Protein 3F7M (pdb70)

Radius of gyration: 16.25 Å; Cα contacts (8 Å, |Δi|>4): 843; chains: 1; bounding box: 39×35×44 Å

GO terms:
  GO:0005576 extracellular region (C, EXP)

Secondary structure (DSSP, 8-state):
-EEETT--HHHHHHT-SSS---SEEE-TTTTTTEEEEEEES---TT-GGGTT-EEEEEE-SSSSS-SSSHHHHHHHHHH-TTT-SSTT-EEEEEE-S-TTS---HHHHHHHHHHHHHHGGGS--TTEEEEEE---EE--HHHHHHHHHHHHTT-EEEEE--SSSSBGGGEETTT-TTSEEEEEE-TTSBB-TT--BSTT--EEEE-SSEEEE-GGG-EEEE-SHHHHHHHHHHHHHHHHHHT---TTTHHHHHHHHSEES--BS--TTS--EE---S--

InterPro domains:
  IPR000209 Peptidase S8/S53 domain [PF00082] (134-341)
  IPR010259 Peptidase S8 propeptide/proteinase inhibitor I9 [PF05922] (56-99)
  IPR015500 Peptidase S8, subtilisin-related [PR00723] (134-153)
  IPR015500 Peptidase S8, subtilisin-related [PR00723] (169-182)
  IPR015500 Peptidase S8, subtilisin-related [PR00723] (325-341)
  IPR022398 Peptidase S8, subtilisin, His-active site [PS00137] (173-183)
  IPR023827 Peptidase S8, subtilisin, Asp-active site [PS00136] (139-150)
  IPR023828 Peptidase S8, subtilisin, Ser-active site [PS00138] (326-336)
  IPR034193 Proteinase K-like catalytic domain [cd04077] (112-362)
  IPR036852 Peptidase S8/S53 domain superfamily [G3DSA:3.40.50.200] (104-382)
  IPR036852 Peptidase S8/S53 domain superfamily [SSF52743] (107-348)
  IPR037045 Peptidase S8 propeptide/proteinase inhibitor I9 superfamily [G3DSA:3.30.70.80] (35-102)
  IPR050131 Subtilisin-like serine protease [PTHR43806] (31-344)

CATH classification: 3.40.50.200

Structure (mmCIF, N/CA/C/O backbone):
data_3F7M
#
_entry.id   3F7M
#
_cell.length_a   43.680
_cell.length_b   67.831
_cell.length_c   76.347
_cell.angle_alpha   90.00
_cell.angle_beta   90.00
_cell.angle_gamma   90.00
#
_symmetry.space_group_name_H-M   'P 21 21 21'
#
loop_
_entity.id
_entity.type
_entity.pdbx_description
1 polymer 'Alkaline serine protease ver112'
2 water water
#
loop_
_atom_site.group_PDB
_atom_site.id
_atom_site.type_symbol
_atom_site.label_atom_id
_atom_site.label_alt_id
_atom_site.label_comp_id
_atom_site.label_asym_id
_atom_site.label_entity_id
_atom_site.label_seq_id
_atom_site.pdbx_PDB_ins_code
_atom_site.Cartn_x
_atom_site.Cartn_y
_atom_site.Cartn_z
_atom_site.occupancy
_atom_site.B_iso_or_equiv
_atom_site.auth_seq_id
_atom_site.auth_comp_id
_atom_site.auth_asym_id
_atom_site.auth_atom_id
_atom_site.pdbx_PDB_model_num
ATOM 1 N N . ILE A 1 1 ? 32.272 27.797 38.437 1.00 25.78 104 ILE A N 1
ATOM 2 C CA . ILE A 1 1 ? 31.873 29.234 38.497 1.00 22.80 104 ILE A CA 1
ATOM 3 C C . ILE A 1 1 ? 33.093 30.145 38.572 1.00 23.14 104 ILE A C 1
ATOM 4 O O . ILE A 1 1 ? 33.905 30.039 39.491 1.00 24.64 104 ILE A O 1
ATOM 9 N N . THR A 1 2 ? 33.221 31.041 37.600 1.00 19.89 105 THR A N 1
ATOM 10 C CA . THR A 1 2 ? 34.341 31.966 37.586 1.00 19.69 105 THR A CA 1
ATOM 11 C C . THR A 1 2 ? 33.816 33.384 37.752 1.00 19.07 105 THR A C 1
ATOM 12 O O . THR A 1 2 ? 32.614 33.623 37.633 1.00 17.08 105 THR A O 1
ATOM 16 N N . GLN A 1 3 ? 34.717 34.323 38.015 1.00 17.79 106 GLN A N 1
ATOM 17 C CA . GLN A 1 3 ? 34.324 35.704 38.248 1.00 21.87 106 GLN A CA 1
ATOM 18 C C . GLN A 1 3 ? 35.101 36.701 37.391 1.00 19.82 106 GLN A C 1
ATOM 19 O O . GLN A 1 3 ? 36.313 36.850 37.551 1.00 22.88 106 GLN A O 1
ATOM 25 N N . GLN A 1 4 ? 34.414 37.373 36.470 1.00 16.64 107 GLN A N 1
ATOM 26 C CA . GLN A 1 4 ? 35.074 38.376 35.640 1.00 13.79 107 GLN A CA 1
ATOM 27 C C . GLN A 1 4 ? 35.096 39.661 36.461 1.00 13.77 107 GLN A C 1
ATOM 28 O O . GLN A 1 4 ? 34.049 40.255 36.707 1.00 12.69 107 GLN A O 1
ATOM 34 N N . GLN A 1 5 ? 36.278 40.094 36.890 1.00 15.26 108 GLN A N 1
ATOM 35 C CA . GLN A 1 5 ? 36.360 41.310 37.696 1.00 16.35 108 GLN A CA 1
ATOM 36 C C . GLN A 1 5 ? 36.160 42.569 36.857 1.00 13.24 108 GLN A C 1
ATOM 37 O O . GLN A 1 5 ? 36.520 42.607 35.681 1.00 15.56 108 GLN A O 1
ATOM 43 N N . GLY A 1 6 ? 35.571 43.589 37.475 1.00 13.59 109 GLY A N 1
ATOM 44 C CA . GLY A 1 6 ? 35.336 44.855 36.800 1.00 12.13 109 GLY A CA 1
ATOM 45 C C . GLY A 1 6 ? 34.541 44.760 35.515 1.00 12.89 109 GLY A C 1
ATOM 46 O O . GLY A 1 6 ? 34.810 45.488 34.557 1.00 12.30 109 GLY A O 1
ATOM 47 N N . ALA A 1 7 ? 33.553 43.873 35.488 1.00 11.69 110 ALA A N 1
ATOM 48 C CA . ALA A 1 7 ? 32.743 43.701 34.293 1.00 10.86 110 ALA A CA 1
ATOM 49 C C . ALA A 1 7 ? 31.694 44.800 34.153 1.00 10.93 110 ALA A C 1
ATOM 50 O O . ALA A 1 7 ? 31.325 45.444 35.137 1.00 11.63 110 ALA A O 1
ATOM 52 N N . THR A 1 8 ? 31.216 45.008 32.929 1.00 11.31 111 THR A N 1
ATOM 53 C CA . THR A 1 8 ? 30.209 46.033 32.656 1.00 10.99 111 THR A CA 1
ATOM 54 C C . THR A 1 8 ? 28.948 45.726 33.480 1.00 9.55 111 THR A C 1
ATOM 55 O O . THR A 1 8 ? 28.627 44.558 33.718 1.00 10.68 111 THR A O 1
ATOM 59 N N . TRP A 1 9 ? 28.235 46.770 33.909 1.00 9.82 112 TRP A N 1
ATOM 60 C CA . TRP A 1 9 ? 27.072 46.597 34.786 1.00 10.76 112 TRP A CA 1
ATOM 61 C C . TRP A 1 9 ? 25.998 45.573 34.410 1.00 10.67 112 TRP A C 1
ATOM 62 O O . TRP A 1 9 ? 25.520 44.848 35.276 1.00 13.59 112 TRP A O 1
ATOM 73 N N . GLY A 1 10 ? 25.612 45.511 33.141 1.00 10.55 113 GLY A N 1
ATOM 74 C CA . GLY A 1 10 ? 24.591 44.555 32.744 1.00 11.50 113 GLY A CA 1
ATOM 75 C C . GLY A 1 10 ? 24.925 43.127 33.144 1.00 12.72 113 GLY A C 1
ATOM 76 O O . GLY A 1 10 ? 24.064 42.376 33.614 1.00 9.38 113 GLY A O 1
ATOM 77 N N . LEU A 1 11 ? 26.186 42.748 32.961 1.00 10.93 114 LEU A N 1
ATOM 78 C CA . LEU A 1 11 ? 26.634 41.403 33.302 1.00 8.94 114 LEU A CA 1
ATOM 79 C C . LEU A 1 11 ? 26.645 41.211 34.815 1.00 11.58 114 LEU A C 1
ATOM 80 O O . LEU A 1 11 ? 26.276 40.149 35.321 1.00 12.53 114 LEU A O 1
ATOM 85 N N . THR A 1 12 ? 27.061 42.240 35.547 1.00 10.61 115 THR A N 1
ATOM 86 C CA . THR A 1 12 ? 27.082 42.124 36.998 1.00 11.16 115 THR A CA 1
ATOM 87 C C . THR A 1 12 ? 25.655 41.943 37.510 1.00 10.30 115 THR A C 1
ATOM 88 O O . THR A 1 12 ? 25.395 41.111 38.382 1.00 12.16 115 THR A O 1
ATOM 92 N N . ARG A 1 13 ? 24.722 42.697 36.942 1.00 10.81 116 ARG A N 1
ATOM 93 C CA . ARG A 1 13 ? 23.341 42.628 37.395 1.00 10.87 116 ARG A CA 1
ATOM 94 C C . ARG A 1 13 ? 22.650 41.282 37.198 1.00 9.97 116 ARG A C 1
ATOM 95 O O . ARG A 1 13 ? 21.918 40.836 38.080 1.00 10.84 116 ARG A O 1
ATOM 103 N N . ILE A 1 14 ? 22.862 40.634 36.053 1.00 10.87 117 ILE A N 1
ATOM 104 C CA . ILE A 1 14 ? 22.187 39.358 35.815 1.00 10.86 117 ILE A CA 1
ATOM 105 C C . ILE A 1 14 ? 22.799 38.180 36.563 1.00 8.95 117 ILE A C 1
ATOM 106 O O . ILE A 1 14 ? 22.250 37.078 36.532 1.00 12.37 117 ILE A O 1
ATOM 111 N N . SER A 1 15 ? 23.920 38.408 37.241 1.00 10.95 118 SER A N 1
ATOM 112 C CA . SER A 1 15 ? 24.579 37.330 37.977 1.00 11.74 118 SER A CA 1
ATOM 113 C C . SER A 1 15 ? 24.498 37.502 39.492 1.00 14.37 118 SER A C 1
ATOM 114 O O . SER A 1 15 ? 25.185 36.803 40.239 1.00 13.05 118 SER A O 1
ATOM 117 N N . HIS A 1 16 ? 23.655 38.428 39.939 1.00 11.67 119 HIS A N 1
ATOM 118 C CA . HIS A 1 16 ? 23.480 38.686 41.367 1.00 11.87 119 HIS A CA 1
ATOM 119 C C . HIS A 1 16 ? 22.041 39.086 41.664 1.00 12.33 119 HIS A C 1
ATOM 120 O O . HIS A 1 16 ? 21.384 39.732 40.847 1.00 11.72 119 HIS A O 1
ATOM 127 N N . ARG A 1 17 ? 21.549 38.688 42.832 1.00 15.17 120 ARG A N 1
ATOM 128 C CA . ARG A 1 17 ? 20.190 39.016 43.233 1.00 14.30 120 ARG A CA 1
ATOM 129 C C . ARG A 1 17 ? 20.052 40.508 43.495 1.00 14.25 120 ARG A C 1
ATOM 130 O O . ARG A 1 17 ? 19.024 41.107 43.184 1.00 12.11 120 ARG A O 1
ATOM 138 N N . ALA A 1 18 ? 21.096 41.106 44.065 1.00 14.42 121 ALA A N 1
ATOM 139 C CA . ALA A 1 18 ? 21.077 42.528 44.390 1.00 16.02 121 ALA A CA 1
ATOM 140 C C . ALA A 1 18 ? 22.182 43.327 43.711 1.00 16.71 121 ALA A C 1
ATOM 141 O O . ALA A 1 18 ? 23.232 42.789 43.357 1.00 17.47 121 ALA A O 1
ATOM 143 N N . ARG A 1 19 ? 21.930 44.620 43.532 1.00 17.85 122 ARG A N 1
ATOM 144 C CA . ARG A 1 19 ? 22.905 45.524 42.927 1.00 18.35 122 ARG A CA 1
ATOM 145 C C . ARG A 1 19 ? 24.104 45.579 43.868 1.00 17.83 122 ARG A C 1
ATOM 146 O O . ARG A 1 19 ? 23.997 45.191 45.028 1.00 20.56 122 ARG A O 1
ATOM 154 N N . GLY A 1 20 ? 25.240 46.064 43.375 1.00 21.07 123 GLY A N 1
ATOM 155 C CA . GLY A 1 20 ? 26.412 46.169 44.229 1.00 18.47 123 GLY A CA 1
ATOM 156 C C . GLY A 1 20 ? 27.661 45.422 43.800 1.00 17.98 123 GLY A C 1
ATOM 157 O O . GLY A 1 20 ? 28.763 45.761 44.229 1.00 16.84 123 GLY A O 1
ATOM 158 N N . SER A 1 21 ? 27.519 44.406 42.958 1.00 17.04 124 SER A N 1
ATOM 159 C CA . SER A 1 21 ? 28.701 43.673 42.546 1.00 17.11 124 SER A CA 1
ATOM 160 C C . SER A 1 21 ? 29.397 44.351 41.374 1.00 16.15 124 SER A C 1
ATOM 161 O O . SER A 1 21 ? 28.772 45.034 40.559 1.00 15.84 124 SER A O 1
ATOM 164 N N . THR A 1 22 ? 30.707 44.160 41.321 1.00 17.44 125 THR A N 1
ATOM 165 C CA . THR A 1 22 ? 31.545 44.730 40.280 1.00 14.86 125 THR A CA 1
ATOM 166 C C . THR A 1 22 ? 32.038 43.607 39.387 1.00 14.56 125 THR A C 1
ATOM 167 O O . THR A 1 22 ? 32.804 43.833 38.455 1.00 11.96 125 THR A O 1
ATOM 171 N N . ALA A 1 23 ? 31.586 42.390 39.671 1.00 16.43 126 ALA A N 1
ATOM 172 C CA . ALA A 1 23 ? 32.015 41.225 38.905 1.00 13.64 126 ALA A CA 1
ATOM 173 C C . ALA A 1 23 ? 30.881 40.459 38.239 1.00 12.53 126 ALA A C 1
ATOM 174 O O . ALA A 1 23 ? 29.731 40.533 38.660 1.00 13.94 126 ALA A O 1
ATOM 176 N N . TYR A 1 24 ? 31.222 39.726 37.185 1.00 10.49 127 TYR A N 1
ATOM 177 C CA . TYR A 1 24 ? 30.246 38.906 36.488 1.00 9.50 127 TYR A CA 1
ATOM 178 C C . TYR A 1 24 ? 30.564 37.469 36.857 1.00 9.34 127 TYR A C 1
ATOM 179 O O . TYR A 1 24 ? 31.634 36.962 36.519 1.00 11.28 127 TYR A O 1
ATOM 188 N N . ALA A 1 25 ? 29.640 36.825 37.565 1.00 10.66 128 ALA A N 1
ATOM 189 C CA . ALA A 1 25 ? 29.827 35.439 37.977 1.00 11.46 128 ALA A CA 1
ATOM 190 C C . ALA A 1 25 ? 29.095 34.539 36.993 1.00 12.64 128 ALA A C 1
ATOM 191 O O . ALA A 1 25 ? 27.919 34.756 36.705 1.00 13.56 128 ALA A O 1
ATOM 193 N N . TYR A 1 26 ? 29.786 33.526 36.482 1.00 12.53 129 TYR A N 1
ATOM 194 C CA . TYR A 1 26 ? 29.168 32.616 35.523 1.00 11.30 129 TYR A CA 1
ATOM 195 C C . TYR A 1 26 ? 29.906 31.284 35.453 1.00 14.35 129 TYR A C 1
ATOM 196 O O . TYR A 1 26 ? 31.093 31.207 35.759 1.00 14.87 129 TYR A O 1
ATOM 205 N N . ASP A 1 27 ? 29.201 30.238 35.035 1.00 14.39 130 ASP A N 1
ATOM 206 C CA . ASP A 1 27 ? 29.815 28.923 34.914 1.00 14.64 130 ASP A CA 1
ATOM 207 C C . ASP A 1 27 ? 30.718 28.896 33.683 1.00 14.69 130 ASP A C 1
ATOM 208 O O . ASP A 1 27 ? 30.351 29.406 32.623 1.00 13.80 130 ASP A O 1
ATOM 213 N N . THR A 1 28 ? 31.893 28.288 33.831 1.00 14.17 131 THR A N 1
ATOM 214 C CA . THR A 1 28 ? 32.868 28.203 32.746 1.00 15.39 131 THR A CA 1
ATOM 215 C C . THR A 1 28 ? 32.359 27.590 31.438 1.00 17.43 131 THR A C 1
ATOM 216 O O . THR A 1 28 ? 32.961 27.808 30.383 1.00 17.73 131 THR A O 1
ATOM 220 N N . SER A 1 29 ? 31.262 26.834 31.491 1.00 15.52 132 SER A N 1
ATOM 221 C CA . SER A 1 29 ? 30.706 26.238 30.274 1.00 15.57 132 SER A CA 1
ATOM 222 C C . SER A 1 29 ? 30.454 27.355 29.262 1.00 15.73 132 SER A C 1
ATOM 223 O O . SER A 1 29 ? 30.527 27.150 28.046 1.00 16.01 132 SER A O 1
ATOM 226 N N . ALA A 1 30 ? 30.149 28.535 29.792 1.00 16.13 133 ALA A N 1
ATOM 227 C CA . ALA A 1 30 ? 29.932 29.750 29.010 1.00 14.85 133 ALA A CA 1
ATOM 228 C C . ALA A 1 30 ? 29.150 29.651 27.698 1.00 15.11 133 ALA A C 1
ATOM 229 O O . ALA A 1 30 ? 29.464 30.353 26.732 1.00 16.14 133 ALA A O 1
ATOM 231 N N . GLY A 1 31 ? 28.133 28.799 27.655 1.00 13.61 134 GLY A N 1
ATOM 232 C CA . GLY A 1 31 ? 27.341 28.681 26.443 1.00 11.56 134 GLY A CA 1
ATOM 233 C C . GLY A 1 31 ? 27.987 27.910 25.302 1.00 13.79 134 GLY A C 1
ATOM 234 O O . GLY A 1 31 ? 27.483 27.923 24.183 1.00 12.06 134 GLY A O 1
ATOM 235 N N . ALA A 1 32 ? 29.100 27.235 25.569 1.00 13.82 135 ALA A N 1
ATOM 236 C CA . ALA A 1 32 ? 29.770 26.461 24.528 1.00 15.70 135 ALA A CA 1
ATOM 237 C C . ALA A 1 32 ? 28.812 25.399 23.989 1.00 14.34 135 ALA A C 1
ATOM 238 O O . ALA A 1 32 ? 28.103 24.756 24.758 1.00 14.67 135 ALA A O 1
ATOM 240 N N . GLY A 1 33 ? 28.783 25.222 22.670 1.00 12.32 136 GLY A N 1
ATOM 241 C CA . GLY A 1 33 ? 27.898 24.224 22.093 1.00 13.02 136 GLY A CA 1
ATOM 242 C C . GLY A 1 33 ? 26.539 24.772 21.699 1.00 11.82 136 GLY A C 1
ATOM 243 O O . GLY A 1 33 ? 25.735 24.075 21.076 1.00 12.49 136 GLY A O 1
ATOM 244 N N . ALA A 1 34 ? 26.273 26.017 22.071 1.00 12.29 137 ALA A N 1
ATOM 245 C CA . ALA A 1 34 ? 25.011 26.659 21.725 1.00 11.80 137 ALA A CA 1
ATOM 246 C C . ALA A 1 34 ? 25.286 27.675 20.625 1.00 11.99 137 ALA A C 1
ATOM 247 O O . ALA A 1 34 ? 26.433 28.072 20.407 1.00 12.31 137 ALA A O 1
ATOM 249 N N . CYS A 1 35 ? 24.232 28.081 19.924 1.00 11.34 138 CYS A N 1
ATOM 250 C CA . CYS A 1 35 ? 24.355 29.047 18.839 1.00 12.92 138 CYS A CA 1
ATOM 251 C C . CYS A 1 35 ? 23.339 30.164 18.970 1.00 11.91 138 CYS A C 1
ATOM 252 O O . CYS A 1 35 ? 22.180 29.917 19.292 1.00 12.78 138 CYS A O 1
ATOM 255 N N . VAL A 1 36 ? 23.773 31.391 18.698 1.00 12.09 139 VAL A N 1
ATOM 256 C CA . VAL A 1 36 ? 22.876 32.534 18.764 1.00 12.54 139 VAL A CA 1
ATOM 257 C C . VAL A 1 36 ? 22.927 33.338 17.472 1.00 12.63 139 VAL A C 1
ATOM 258 O O . VAL A 1 36 ? 23.996 33.795 17.051 1.00 11.95 139 VAL A O 1
ATOM 262 N N . TYR A 1 37 ? 21.765 33.494 16.845 1.00 12.70 140 TYR A N 1
ATOM 263 C CA . TYR A 1 37 ? 21.643 34.263 15.613 1.00 13.19 140 TYR A CA 1
ATOM 264 C C . TYR A 1 37 ? 21.184 35.673 15.948 1.00 10.99 140 TYR A C 1
ATOM 265 O O . TYR A 1 37 ? 20.200 35.857 16.669 1.00 13.87 140 TYR A O 1
ATOM 274 N N . VAL A 1 38 ? 21.896 36.661 15.418 1.00 8.91 141 VAL A N 1
ATOM 275 C CA . VAL A 1 38 ? 21.558 38.059 15.646 1.00 10.60 141 VAL A CA 1
ATOM 276 C C . VAL A 1 38 ? 20.929 38.637 14.379 1.00 11.94 141 VAL A C 1
ATOM 277 O O . VAL A 1 38 ? 21.611 38.824 13.368 1.00 10.81 141 VAL A O 1
ATOM 281 N N . ILE A 1 39 ? 19.625 38.903 14.439 1.00 10.14 142 ILE A N 1
ATOM 282 C CA . ILE A 1 39 ? 18.894 39.466 13.306 1.00 12.01 142 ILE A CA 1
ATOM 283 C C . ILE A 1 39 ? 18.885 40.971 13.549 1.00 13.67 142 ILE A C 1
ATOM 284 O O . ILE A 1 39 ? 18.114 41.477 14.362 1.00 13.92 142 ILE A O 1
ATOM 289 N N . ASP A 1 40 ? 19.745 41.683 12.831 1.00 13.02 143 ASP A N 1
ATOM 290 C CA . ASP A 1 40 ? 19.887 43.116 13.048 1.00 12.88 143 ASP A CA 1
ATOM 291 C C . ASP A 1 40 ? 20.588 43.744 11.845 1.00 14.23 143 ASP A C 1
ATOM 292 O O . ASP A 1 40 ? 20.337 43.344 10.715 1.00 12.93 143 ASP A O 1
ATOM 297 N N . THR A 1 41 ? 21.471 44.713 12.097 1.00 13.06 144 THR A N 1
ATOM 298 C CA . THR A 1 41 ? 22.216 45.394 11.030 1.00 12.33 144 THR A CA 1
ATOM 299 C C . THR A 1 41 ? 23.464 44.618 10.610 1.00 14.50 144 THR A C 1
ATOM 300 O O . THR A 1 41 ? 24.288 45.114 9.837 1.00 12.21 144 THR A O 1
ATOM 304 N N . GLY A 1 42 ? 23.599 43.401 11.119 1.00 12.62 145 GLY A N 1
ATOM 305 C CA . GLY A 1 42 ? 24.759 42.593 10.798 1.00 12.03 145 GLY A CA 1
ATOM 306 C C . GLY A 1 42 ? 25.688 42.540 11.994 1.00 13.74 145 GLY A C 1
ATOM 307 O O . GLY A 1 42 ? 25.440 43.190 13.012 1.00 13.63 145 GLY A O 1
ATOM 308 N N . VAL A 1 43 ? 26.755 41.760 11.879 1.00 13.51 146 VAL A N 1
ATOM 309 C CA . VAL A 1 43 ? 27.724 41.630 12.956 1.00 14.46 146 VAL A CA 1
ATOM 310 C C . VAL A 1 43 ? 29.124 41.703 12.373 1.00 14.93 146 VAL A C 1
ATOM 311 O O . VAL A 1 43 ? 29.464 40.937 11.473 1.00 15.68 146 VAL A O 1
ATOM 315 N N . GLU A 1 44 ? 29.930 42.635 12.872 1.00 15.78 147 GLU A N 1
ATOM 316 C CA . GLU A 1 44 ? 31.302 42.771 12.397 1.00 16.81 147 GLU A CA 1
ATOM 317 C C . GLU A 1 44 ? 32.072 41.602 12.996 1.00 19.55 147 GLU A C 1
ATOM 318 O O . GLU A 1 44 ? 32.651 41.723 14.079 1.00 19.32 147 GLU A O 1
ATOM 324 N N . ASP A 1 45 ? 32.072 40.468 12.294 1.00 17.35 148 ASP A N 1
ATOM 325 C CA . ASP A 1 45 ? 32.739 39.270 12.789 1.00 18.28 148 ASP A CA 1
ATOM 326 C C . ASP A 1 45 ? 34.253 39.358 12.861 1.00 19.84 148 ASP A C 1
ATOM 327 O O . ASP A 1 45 ? 34.915 38.400 13.256 1.00 23.82 148 ASP A O 1
ATOM 332 N N . THR A 1 46 ? 34.802 40.506 12.482 1.00 18.06 149 THR A N 1
ATOM 333 C CA . THR A 1 46 ? 36.243 40.691 12.536 1.00 17.52 149 THR A CA 1
ATOM 334 C C . THR A 1 46 ? 36.662 41.372 13.836 1.00 18.08 149 THR A C 1
ATOM 335 O O . THR A 1 46 ? 37.852 41.566 14.088 1.00 16.14 149 THR A O 1
ATOM 339 N N . HIS A 1 47 ? 35.690 41.737 14.666 1.00 17.22 150 HIS A N 1
ATOM 340 C CA . HIS A 1 47 ? 36.023 42.375 15.935 1.00 16.37 150 HIS A CA 1
ATOM 341 C C . HIS A 1 47 ? 36.828 41.371 16.759 1.00 13.85 150 HIS A C 1
ATOM 342 O O . HIS A 1 47 ? 36.404 40.232 16.960 1.00 14.49 150 HIS A O 1
ATOM 349 N N . PRO A 1 48 ? 38.003 41.786 17.251 1.00 13.20 151 PRO A N 1
ATOM 350 C CA . PRO A 1 48 ? 38.876 40.921 18.050 1.00 14.89 151 PRO A CA 1
ATOM 351 C C . PRO A 1 48 ? 38.226 40.273 19.266 1.00 12.79 151 PRO A C 1
ATOM 352 O O . PRO A 1 48 ? 38.565 39.148 19.632 1.00 13.11 151 PRO A O 1
ATOM 356 N N . ASP A 1 49 ? 37.287 40.974 19.892 1.00 13.56 152 ASP A N 1
ATOM 357 C CA . ASP A 1 49 ? 36.666 40.442 21.097 1.00 12.13 152 ASP A CA 1
ATOM 358 C C . ASP A 1 49 ? 35.749 39.240 20.881 1.00 12.22 152 ASP A C 1
ATOM 359 O O . ASP A 1 49 ? 35.248 38.668 21.847 1.00 13.46 152 ASP A O 1
ATOM 364 N N . PHE A 1 50 ? 35.522 38.857 19.628 1.00 12.72 153 PHE A N 1
ATOM 365 C CA . PHE A 1 50 ? 34.682 37.690 19.348 1.00 13.84 153 PHE A CA 1
ATOM 366 C C . PHE A 1 50 ? 35.546 36.433 19.254 1.00 13.29 153 PHE A C 1
ATOM 367 O O . PHE A 1 50 ? 35.038 35.313 19.245 1.00 15.22 153 PHE A O 1
ATOM 375 N N . GLU A 1 51 ? 36.856 36.629 19.163 1.00 15.21 154 GLU A N 1
ATOM 376 C CA . GLU A 1 51 ? 37.793 35.513 19.084 1.00 15.48 154 GLU A CA 1
ATOM 377 C C . GLU A 1 51 ? 37.477 34.560 17.939 1.00 15.94 154 GLU A C 1
ATOM 378 O O . GLU A 1 51 ? 37.767 33.366 18.023 1.00 17.95 154 GLU A O 1
ATOM 384 N N . GLY A 1 52 ? 36.873 35.085 16.879 1.00 14.70 155 GLY A N 1
ATOM 385 C CA . GLY A 1 52 ? 36.544 34.255 15.737 1.00 15.22 155 GLY A CA 1
ATOM 386 C C . GLY A 1 52 ? 35.324 33.369 15.911 1.00 16.47 155 GLY A C 1
ATOM 387 O O . GLY A 1 52 ? 35.053 32.520 15.059 1.00 15.32 155 GLY A O 1
ATOM 388 N N . ARG A 1 53 ? 34.580 33.559 17.001 1.00 14.52 156 ARG A N 1
ATOM 389 C CA . ARG A 1 53 ? 33.383 32.755 17.249 1.00 13.52 156 ARG A CA 1
ATOM 390 C C . ARG A 1 53 ? 32.153 33.357 16.585 1.00 14.90 156 ARG A C 1
ATOM 391 O O . ARG A 1 53 ? 31.063 32.798 16.669 1.00 14.20 156 ARG A O 1
ATOM 399 N N . ALA A 1 54 ? 32.330 34.501 15.936 1.00 14.50 157 ALA A N 1
ATOM 400 C CA . ALA A 1 54 ? 31.224 35.167 15.259 1.00 15.57 157 ALA A CA 1
ATOM 401 C C . ALA A 1 54 ? 31.416 35.121 13.749 1.00 16.06 157 ALA A C 1
ATOM 402 O O . ALA A 1 54 ? 32.537 35.233 13.251 1.00 16.05 157 ALA A O 1
ATOM 404 N N . LYS A 1 55 ? 30.314 34.955 13.025 1.00 13.84 158 LYS A N 1
ATOM 405 C CA . LYS A 1 55 ? 30.350 34.900 11.568 1.00 15.49 158 LYS A CA 1
ATOM 406 C C . LYS A 1 55 ? 29.131 35.578 10.969 1.00 13.71 158 LYS A C 1
ATOM 407 O O . LYS A 1 55 ? 27.999 35.227 11.298 1.00 13.81 158 LYS A O 1
ATOM 413 N N . GLN A 1 56 ? 29.375 36.555 10.100 1.00 13.86 159 GLN A N 1
ATOM 414 C CA . GLN A 1 56 ? 28.318 37.275 9.398 1.00 14.34 159 GLN A CA 1
ATOM 415 C C . GLN A 1 56 ? 28.067 36.392 8.180 1.00 14.67 159 GLN A C 1
ATOM 416 O O . GLN A 1 56 ? 28.900 36.323 7.272 1.00 16.97 159 GLN A O 1
ATOM 422 N N . ILE A 1 57 ? 26.921 35.719 8.161 1.00 15.24 160 ILE A N 1
ATOM 423 C CA . ILE A 1 57 ? 26.616 34.779 7.090 1.00 16.46 160 ILE A CA 1
ATOM 424 C C . ILE A 1 57 ? 25.523 35.099 6.072 1.00 17.34 160 ILE A C 1
ATOM 425 O O . ILE A 1 57 ? 25.436 34.430 5.042 1.00 17.96 160 ILE A O 1
ATOM 430 N N . LYS A 1 58 ? 24.691 36.098 6.336 1.00 15.48 161 LYS A N 1
ATOM 431 C CA . LYS A 1 58 ? 23.614 36.409 5.399 1.00 16.58 161 LYS A CA 1
ATOM 432 C C . LYS A 1 58 ? 23.131 37.844 5.489 1.00 15.69 161 LYS A C 1
ATOM 433 O O . LYS A 1 58 ? 23.048 38.413 6.573 1.00 15.82 161 LYS A O 1
ATOM 439 N N . SER A 1 59 ? 22.805 38.419 4.337 1.00 16.84 162 SER A N 1
ATOM 440 C CA . SER A 1 59 ? 22.306 39.786 4.278 1.00 16.97 162 SER A CA 1
ATOM 441 C C . SER A 1 59 ? 21.164 39.915 3.283 1.00 19.96 162 SER A C 1
ATOM 442 O O . SER A 1 59 ? 21.173 39.286 2.222 1.00 19.04 162 SER A O 1
ATOM 445 N N . TYR A 1 60 ? 20.185 40.741 3.635 1.00 18.79 163 TYR A N 1
ATOM 446 C CA . TYR A 1 60 ? 19.027 40.983 2.788 1.00 20.20 163 TYR A CA 1
ATOM 447 C C . TYR A 1 60 ? 18.890 42.474 2.509 1.00 22.49 163 TYR A C 1
ATOM 448 O O . TYR A 1 60 ? 17.923 42.913 1.888 1.00 23.49 163 TYR A O 1
ATOM 457 N N . ALA A 1 61 ? 19.859 43.254 2.978 1.00 21.51 164 ALA A N 1
ATOM 458 C CA . ALA A 1 61 ? 19.839 44.696 2.765 1.00 25.57 164 ALA A CA 1
ATOM 459 C C . ALA A 1 61 ? 20.814 45.076 1.661 1.00 25.45 164 ALA A C 1
ATOM 460 O O . ALA A 1 61 ? 21.389 44.208 1.004 1.00 26.42 164 ALA A O 1
ATOM 462 N N . SER A 1 62 ? 21.000 46.379 1.470 1.00 27.90 165 SER A N 1
ATOM 463 C CA . SER A 1 62 ? 21.887 46.898 0.435 1.00 28.49 165 SER A CA 1
ATOM 464 C C . SER A 1 62 ? 23.335 46.426 0.551 1.00 28.01 165 SER A C 1
ATOM 465 O O . SER A 1 62 ? 23.969 46.117 -0.456 1.00 31.96 165 SER A O 1
ATOM 468 N N . THR A 1 63 ? 23.862 46.380 1.769 1.00 27.26 166 THR A N 1
ATOM 469 C CA . THR A 1 63 ? 25.237 45.935 1.978 1.00 24.53 166 THR A CA 1
ATOM 470 C C . THR A 1 63 ? 25.260 44.592 2.702 1.00 23.14 166 THR A C 1
ATOM 471 O O . THR A 1 63 ? 24.234 44.139 3.212 1.00 21.52 166 THR A O 1
ATOM 475 N N . ALA A 1 64 ? 26.431 43.965 2.750 1.00 24.41 167 ALA A N 1
ATOM 476 C CA . ALA A 1 64 ? 26.574 42.657 3.382 1.00 25.31 167 ALA A CA 1
ATOM 477 C C . ALA A 1 64 ? 27.203 42.670 4.773 1.00 24.70 167 ALA A C 1
ATOM 478 O O . ALA A 1 64 ? 27.230 41.644 5.448 1.00 25.06 167 ALA A O 1
ATOM 480 N N . ARG A 1 65 ? 27.706 43.821 5.204 1.00 23.11 168 ARG A N 1
ATOM 481 C CA . ARG A 1 65 ? 28.341 43.910 6.515 1.00 22.41 168 ARG A CA 1
ATOM 482 C C . ARG A 1 65 ? 27.693 44.961 7.407 1.00 18.11 168 ARG A C 1
ATOM 483 O O . ARG A 1 65 ? 26.959 45.826 6.931 1.00 16.07 168 ARG A O 1
ATOM 491 N N . ASP A 1 66 ? 27.972 44.887 8.704 1.00 18.48 169 ASP A N 1
ATOM 492 C CA . ASP A 1 66 ? 27.420 45.854 9.643 1.00 17.08 169 ASP A CA 1
ATOM 493 C C . ASP A 1 66 ? 28.181 47.166 9.515 1.00 16.65 169 ASP A C 1
ATOM 494 O O . ASP A 1 66 ? 29.329 47.273 9.949 1.00 17.92 169 ASP A O 1
ATOM 499 N N . GLY A 1 67 ? 27.541 48.153 8.900 1.00 18.76 170 GLY A N 1
ATOM 500 C CA . GLY A 1 67 ? 28.169 49.449 8.730 1.00 18.70 170 GLY A CA 1
ATOM 501 C C . GLY A 1 67 ? 27.587 50.458 9.700 1.00 21.42 170 GLY A C 1
ATOM 502 O O . GLY A 1 67 ? 27.815 51.662 9.571 1.00 24.37 170 GLY A O 1
ATOM 503 N N . HIS A 1 68 ? 26.834 49.964 10.677 1.00 20.82 171 HIS A N 1
ATOM 504 C CA . HIS A 1 68 ? 26.204 50.824 11.673 1.00 19.76 171 HIS A CA 1
ATOM 505 C C . HIS A 1 68 ? 26.775 50.573 13.065 1.00 20.12 171 HIS A C 1
ATOM 506 O O . HIS A 1 68 ? 27.239 51.500 13.732 1.00 22.39 171 HIS A O 1
ATOM 513 N N . GLY A 1 69 ? 26.735 49.319 13.501 1.00 17.73 172 GLY A N 1
ATOM 514 C CA . GLY A 1 69 ? 27.254 48.983 14.813 1.00 15.20 172 GLY A CA 1
ATOM 515 C C . GLY A 1 69 ? 26.212 48.401 15.749 1.00 15.04 172 GLY A C 1
ATOM 516 O O . GLY A 1 69 ? 26.548 47.671 16.675 1.00 13.90 172 GLY A O 1
ATOM 517 N N . HIS A 1 70 ? 24.944 48.713 15.505 1.00 15.40 173 HIS A N 1
ATOM 518 C CA . HIS A 1 70 ? 23.864 48.215 16.350 1.00 16.83 173 HIS A CA 1
ATOM 519 C C . HIS A 1 70 ? 23.915 46.695 16.498 1.00 15.88 173 HIS A C 1
ATOM 520 O O . HIS A 1 70 ? 23.955 46.173 17.615 1.00 15.90 173 HIS A O 1
ATOM 527 N N . GLY A 1 71 ? 23.931 45.990 15.372 1.00 14.65 174 GLY A N 1
ATOM 528 C CA . GLY A 1 71 ? 23.975 44.540 15.410 1.00 11.46 174 GLY A CA 1
ATOM 529 C C . GLY A 1 71 ? 25.217 43.994 16.087 1.00 11.12 174 GLY A C 1
ATOM 530 O O . GLY A 1 71 ? 25.166 42.970 16.767 1.00 13.39 174 GLY A O 1
ATOM 531 N N . THR A 1 72 ? 26.345 44.670 15.896 1.00 9.78 175 THR A N 1
ATOM 532 C CA . THR A 1 72 ? 27.599 44.231 16.502 1.00 9.57 175 THR A CA 1
ATOM 533 C C . THR A 1 72 ? 27.556 44.388 18.019 1.00 11.20 175 THR A C 1
ATOM 534 O O . THR A 1 72 ? 28.095 43.561 18.759 1.00 10.29 175 THR A O 1
ATOM 538 N N . HIS A 1 73 ? 26.897 45.449 18.473 1.00 10.60 176 HIS A N 1
ATOM 539 C CA . HIS A 1 73 ? 26.769 45.741 19.894 1.00 10.48 176 HIS A CA 1
ATOM 540 C C . HIS A 1 73 ? 25.929 44.650 20.547 1.00 10.31 176 HIS A C 1
ATOM 541 O O . HIS A 1 73 ? 26.272 44.143 21.610 1.00 10.09 176 HIS A O 1
ATOM 548 N N . CYS A 1 74 ? 24.831 44.282 19.897 1.00 10.28 177 CYS A N 1
ATOM 549 C CA . CYS A 1 74 ? 23.960 43.240 20.422 1.00 11.42 177 CYS A CA 1
ATOM 550 C C . CYS A 1 74 ? 24.714 41.917 20.460 1.00 11.57 177 CYS A C 1
ATOM 551 O O . CYS A 1 74 ? 24.631 41.169 21.434 1.00 9.74 177 CYS A O 1
ATOM 554 N N . ALA A 1 75 ? 25.457 41.634 19.396 1.00 10.26 178 ALA A N 1
ATOM 555 C CA . ALA A 1 75 ? 26.235 40.403 19.329 1.00 9.27 178 ALA A CA 1
ATOM 556 C C . ALA A 1 75 ? 27.253 40.390 20.466 1.00 10.93 178 ALA A C 1
ATOM 557 O O . ALA A 1 75 ? 27.515 39.351 21.068 1.00 10.60 178 ALA A O 1
ATOM 559 N N . GLY A 1 76 ? 27.820 41.560 20.753 1.00 12.10 179 GLY A N 1
ATOM 560 C CA . GLY A 1 76 ? 28.808 41.673 21.814 1.00 11.64 179 GLY A CA 1
ATOM 561 C C . GLY A 1 76 ? 28.269 41.350 23.199 1.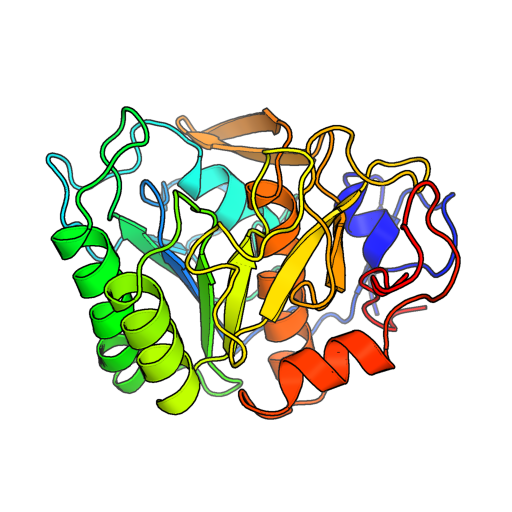00 11.48 179 GLY A C 1
ATOM 562 O O . GLY A 1 76 ? 28.947 40.727 24.014 1.00 11.18 179 GLY A O 1
ATOM 563 N N . THR A 1 77 ? 27.040 41.776 23.462 1.00 10.50 180 THR A N 1
ATOM 564 C CA . THR A 1 77 ? 26.395 41.531 24.745 1.00 13.23 180 THR A CA 1
ATOM 565 C C . THR A 1 77 ? 26.039 40.050 24.869 1.00 11.88 180 THR A C 1
ATOM 566 O O . THR A 1 77 ? 26.010 39.487 25.962 1.00 12.63 180 THR A O 1
ATOM 570 N N . ILE A 1 78 ? 25.781 39.421 23.731 1.00 11.44 181 ILE A N 1
ATOM 571 C CA . ILE A 1 78 ? 25.448 38.006 23.713 1.00 11.04 181 ILE A CA 1
ATOM 572 C C . ILE A 1 78 ? 26.658 37.137 24.044 1.00 12.78 181 ILE A C 1
ATOM 573 O O . ILE A 1 78 ? 26.580 36.282 24.921 1.00 10.69 181 ILE A O 1
ATOM 578 N N . GLY A 1 79 ? 27.776 37.354 23.353 1.00 12.72 182 GLY A N 1
ATOM 579 C CA . GLY A 1 79 ? 28.934 36.520 23.611 1.00 13.69 182 GLY A CA 1
ATOM 580 C C . GLY A 1 79 ? 30.338 37.018 23.320 1.00 15.13 182 GLY A C 1
ATOM 581 O O . GLY A 1 79 ? 31.205 36.213 22.978 1.00 15.04 182 GLY A O 1
ATOM 582 N N . SER A 1 80 ? 30.589 38.316 23.436 1.00 13.88 183 SER A N 1
ATOM 583 C CA . SER A 1 80 ? 31.945 38.798 23.212 1.00 13.12 183 SER A CA 1
ATOM 584 C C . SER A 1 80 ? 32.720 38.407 24.469 1.00 12.37 183 SER A C 1
ATOM 585 O O . SER A 1 80 ? 32.139 38.280 25.548 1.00 12.59 183 SER A O 1
ATOM 588 N N . LYS A 1 81 ? 34.025 38.202 24.341 1.00 11.35 184 LYS A N 1
ATOM 589 C CA . LYS A 1 81 ? 34.828 37.806 25.492 1.00 11.32 184 LYS A CA 1
ATOM 590 C C . LYS A 1 81 ? 34.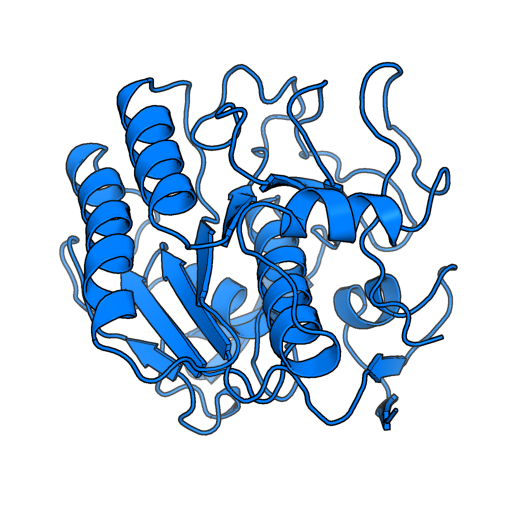751 38.765 26.672 1.00 11.90 184 LYS A C 1
ATOM 591 O O . LYS A 1 81 ? 34.620 38.339 27.826 1.00 10.01 184 LYS A O 1
ATOM 597 N N . THR A 1 82 ? 34.833 40.060 26.384 1.00 11.01 185 THR A N 1
ATOM 598 C CA . THR A 1 82 ? 34.810 41.071 27.435 1.00 12.68 185 THR A CA 1
ATOM 599 C C . THR A 1 82 ? 33.433 41.553 27.876 1.00 13.30 185 THR A C 1
ATOM 600 O O . THR A 1 82 ? 33.200 41.757 29.069 1.00 12.52 185 THR A O 1
ATOM 604 N N . TRP A 1 83 ? 32.525 41.734 26.922 1.00 12.01 186 TRP A N 1
ATOM 605 C CA . TRP A 1 83 ? 31.199 42.258 27.240 1.00 10.98 186 TRP A CA 1
ATOM 606 C C . TRP A 1 83 ? 30.041 41.267 27.152 1.00 11.56 186 TRP A C 1
ATOM 607 O O . TRP A 1 83 ? 28.892 41.642 27.382 1.00 10.83 186 TRP A O 1
ATOM 618 N N . GLY A 1 84 ? 30.343 40.007 26.849 1.00 9.82 187 GLY A N 1
ATOM 619 C CA . GLY A 1 84 ? 29.290 39.018 26.684 1.00 11.86 187 GLY A CA 1
ATOM 620 C C . GLY A 1 84 ? 28.869 38.131 27.841 1.00 9.76 187 GLY A C 1
ATOM 621 O O . GLY A 1 84 ? 29.611 37.907 28.798 1.00 12.81 187 GLY A O 1
ATOM 622 N N . VAL A 1 85 ? 27.646 37.618 27.720 1.00 10.89 188 VAL A N 1
ATOM 623 C CA . VAL A 1 85 ? 27.041 36.731 28.708 1.00 10.19 188 VAL A CA 1
ATOM 624 C C . VAL A 1 85 ? 27.521 35.296 28.524 1.00 12.07 188 VAL A C 1
ATOM 625 O O . VAL A 1 85 ? 27.907 34.635 29.485 1.00 11.56 188 VAL A O 1
ATOM 629 N N . ALA A 1 86 ? 27.464 34.820 27.285 1.00 13.62 189 ALA A N 1
ATOM 630 C CA . ALA A 1 86 ? 27.886 33.463 26.945 1.00 13.49 189 ALA A CA 1
ATOM 631 C C . ALA A 1 86 ? 29.169 33.621 26.143 1.00 14.72 189 ALA A C 1
ATOM 632 O O . ALA A 1 86 ? 29.150 33.661 24.913 1.00 16.37 189 ALA A O 1
ATOM 634 N N . LYS A 1 87 ? 30.281 33.703 26.867 1.00 12.16 190 LYS A N 1
ATOM 635 C CA . LYS A 1 87 ? 31.592 33.936 26.285 1.00 11.62 190 LYS A CA 1
ATOM 636 C C . LYS A 1 87 ? 32.188 32.870 25.368 1.00 11.80 190 LYS A C 1
ATOM 637 O O . LYS A 1 87 ? 33.222 33.107 24.746 1.00 11.71 190 LYS A O 1
ATOM 643 N N . LYS A 1 88 ? 31.552 31.708 25.271 1.00 14.18 191 LYS A N 1
ATOM 644 C CA . LYS A 1 88 ? 32.075 30.657 24.399 1.00 15.12 191 LYS A CA 1
ATOM 645 C C . LYS A 1 88 ? 31.058 30.190 23.362 1.00 15.71 191 LYS A C 1
ATOM 646 O O . LYS A 1 88 ? 31.277 29.200 22.662 1.00 15.09 191 LYS A O 1
ATOM 652 N N . VAL A 1 89 ? 29.957 30.923 23.251 1.00 14.55 192 VAL A N 1
ATOM 653 C CA . VAL A 1 89 ? 28.899 30.590 22.302 1.00 14.16 192 VAL A CA 1
ATOM 654 C C . VAL A 1 89 ? 29.318 30.967 20.881 1.00 12.31 192 VAL A C 1
ATOM 655 O O . VAL A 1 89 ? 30.220 31.781 20.693 1.00 14.48 192 VAL A O 1
ATOM 659 N N . SER A 1 90 ? 28.664 30.366 19.887 1.00 12.50 193 SER A N 1
ATOM 660 C CA . SER A 1 90 ? 28.926 30.679 18.484 1.00 13.75 193 SER A CA 1
ATOM 661 C C . SER A 1 90 ? 27.853 31.686 18.075 1.00 13.87 193 SER A C 1
ATOM 662 O O . SER A 1 90 ? 26.681 31.498 18.394 1.00 16.26 193 SER A O 1
ATOM 665 N N . ILE A 1 91 ? 28.255 32.734 17.364 1.00 11.94 194 ILE A N 1
ATOM 666 C CA . ILE A 1 91 ? 27.340 33.792 16.938 1.00 11.18 194 ILE A CA 1
ATOM 667 C C . ILE A 1 91 ? 27.233 33.892 15.423 1.00 12.09 194 ILE A C 1
ATOM 668 O O . ILE A 1 91 ? 28.237 33.827 14.711 1.00 12.05 194 ILE A O 1
ATOM 673 N N . PHE A 1 92 ? 26.012 34.065 14.933 1.00 12.32 195 PHE A N 1
ATOM 674 C CA . PHE A 1 92 ? 25.786 34.182 13.496 1.00 12.53 195 PHE A CA 1
ATOM 675 C C . PHE A 1 92 ? 25.036 35.473 13.198 1.00 13.51 195 PHE A C 1
ATOM 676 O O . PHE A 1 92 ? 23.990 35.745 13.786 1.00 14.59 195 PHE A O 1
ATOM 684 N N . GLY A 1 93 ? 25.584 36.272 12.289 1.00 12.94 196 GLY A N 1
ATOM 685 C CA . GLY A 1 93 ? 24.951 37.529 11.940 1.00 14.06 196 GLY A CA 1
ATOM 686 C C . GLY A 1 93 ? 24.067 37.447 10.708 1.00 13.45 196 GLY A C 1
ATOM 687 O O . GLY A 1 93 ? 24.496 36.978 9.655 1.00 15.33 196 GLY A O 1
ATOM 688 N N . VAL A 1 94 ? 22.821 37.893 10.853 1.00 11.43 197 VAL A N 1
ATOM 689 C CA . VAL A 1 94 ? 21.860 37.911 9.757 1.00 12.68 197 VAL A CA 1
ATOM 690 C C . VAL A 1 94 ? 21.468 39.376 9.618 1.00 12.29 197 VAL A C 1
ATOM 691 O O . VAL A 1 94 ? 20.819 39.938 10.498 1.00 12.96 197 VAL A O 1
ATOM 695 N N . LYS A 1 95 ? 21.879 39.993 8.517 1.00 12.17 198 LYS A N 1
ATOM 696 C CA . LYS A 1 95 ? 21.607 41.406 8.288 1.00 11.75 198 LYS A CA 1
ATOM 697 C C . LYS A 1 95 ? 20.274 41.623 7.572 1.00 14.74 198 LYS A C 1
ATOM 698 O O . LYS A 1 95 ? 20.113 41.226 6.418 1.00 15.81 198 LYS A O 1
ATOM 704 N N . VAL A 1 96 ? 19.315 42.234 8.266 1.00 12.52 199 VAL A N 1
ATOM 705 C CA . VAL A 1 96 ? 18.006 42.512 7.676 1.00 13.00 199 VAL A CA 1
ATOM 706 C C . VAL A 1 96 ? 17.708 44.009 7.623 1.00 13.81 199 VAL A C 1
ATOM 707 O O . VAL A 1 96 ? 16.752 44.436 6.980 1.00 14.38 199 VAL A O 1
ATOM 711 N N . LEU A 1 97 ? 18.535 44.796 8.305 1.00 13.33 200 LEU A N 1
ATOM 712 C CA . LEU A 1 97 ? 18.401 46.254 8.355 1.00 15.90 200 LEU A CA 1
ATOM 713 C C . LEU A 1 97 ? 19.589 46.908 7.640 1.00 15.19 200 LEU A C 1
ATOM 714 O O . LEU A 1 97 ? 20.719 46.449 7.772 1.00 16.95 200 LEU A O 1
ATOM 719 N N . ASP A 1 98 ? 19.353 47.973 6.879 1.00 17.81 201 ASP A N 1
ATOM 720 C CA . ASP A 1 98 ? 20.479 48.622 6.216 1.00 20.02 201 ASP A CA 1
ATOM 721 C C . ASP A 1 98 ? 21.304 49.359 7.268 1.00 20.54 201 ASP A C 1
ATOM 722 O O . ASP A 1 98 ? 20.936 49.389 8.447 1.00 20.12 201 ASP A O 1
ATOM 727 N N . ASP A 1 99 ? 22.416 49.953 6.848 1.00 22.34 202 ASP A N 1
ATOM 728 C CA . ASP A 1 99 ? 23.287 50.657 7.779 1.00 25.01 202 ASP A CA 1
ATOM 729 C C . ASP A 1 99 ? 22.649 51.863 8.452 1.00 26.72 202 ASP A C 1
ATOM 730 O O . ASP A 1 99 ? 23.200 52.398 9.412 1.00 29.11 202 ASP A O 1
ATOM 735 N N . SER A 1 100 ? 21.492 52.294 7.958 1.00 26.70 203 SER A N 1
ATOM 736 C CA . SER A 1 100 ? 20.807 53.428 8.565 1.00 27.81 203 SER A CA 1
ATOM 737 C C . SER A 1 100 ? 20.044 52.915 9.779 1.00 28.47 203 SER A C 1
ATOM 738 O O . SER A 1 100 ? 19.822 53.649 10.743 1.00 30.38 203 SER A O 1
ATOM 741 N N . GLY A 1 101 ? 19.656 51.644 9.727 1.00 27.08 204 GLY A N 1
ATOM 742 C CA . GLY A 1 101 ? 18.928 51.041 10.830 1.00 25.79 204 GLY A CA 1
ATOM 743 C C . GLY A 1 101 ? 17.517 50.612 10.471 1.00 25.35 204 GLY A C 1
ATOM 744 O O . GLY A 1 101 ? 16.781 50.103 11.320 1.00 24.48 204 GLY A O 1
ATOM 745 N N . SER A 1 102 ? 17.132 50.814 9.215 1.00 25.88 205 SER A N 1
ATOM 746 C CA . SER A 1 102 ? 15.794 50.444 8.769 1.00 26.75 205 SER A CA 1
ATOM 747 C C . SER A 1 102 ? 15.806 49.291 7.767 1.00 25.74 205 SER A C 1
ATOM 748 O O . SER A 1 102 ? 16.816 49.029 7.114 1.00 25.67 205 SER A O 1
ATOM 751 N N . GLY A 1 103 ? 14.674 48.603 7.661 1.00 24.29 206 GLY A N 1
ATOM 752 C CA . GLY A 1 103 ? 14.557 47.486 6.738 1.00 22.23 206 GLY A CA 1
ATOM 753 C C . GLY A 1 103 ? 13.102 47.201 6.423 1.00 22.70 206 GLY A C 1
ATOM 754 O O . GLY A 1 103 ? 12.214 47.586 7.184 1.00 22.19 206 GLY A O 1
ATOM 755 N N . SER A 1 104 ? 12.850 46.525 5.307 1.00 19.68 207 SER A N 1
ATOM 756 C CA . SER A 1 104 ? 11.482 46.208 4.912 1.00 20.86 207 SER A CA 1
ATOM 757 C C . SER A 1 104 ? 10.918 45.034 5.700 1.00 20.53 207 SER A C 1
ATOM 758 O O . SER A 1 104 ? 11.662 44.206 6.230 1.00 18.90 207 SER A O 1
ATOM 761 N N . LEU A 1 105 ? 9.594 44.970 5.768 1.00 20.05 208 LEU A N 1
ATOM 762 C CA . LEU A 1 105 ? 8.915 43.892 6.468 1.00 21.82 208 LEU A CA 1
ATOM 763 C C . LEU A 1 105 ? 9.307 42.570 5.820 1.00 21.25 208 LEU A C 1
ATOM 764 O O . LEU A 1 105 ? 9.613 41.595 6.506 1.00 19.17 208 LEU A O 1
ATOM 769 N N . SER A 1 106 ? 9.308 42.552 4.491 1.00 20.09 209 SER A N 1
ATOM 770 C CA . SER A 1 106 ? 9.656 41.352 3.740 1.00 21.24 209 SER A CA 1
ATOM 771 C C . SER A 1 106 ? 11.054 40.833 4.073 1.00 19.54 209 SER A C 1
ATOM 772 O O . SER A 1 106 ? 11.249 39.627 4.215 1.00 23.91 209 SER A O 1
ATOM 775 N N . ASN A 1 107 ? 12.024 41.734 4.201 1.00 17.06 210 ASN A N 1
ATOM 776 C CA . ASN A 1 107 ? 13.387 41.319 4.526 1.00 19.24 210 ASN A CA 1
ATOM 777 C C . ASN A 1 107 ? 13.524 40.886 5.986 1.00 18.49 210 ASN A C 1
ATOM 778 O O . ASN A 1 107 ? 14.326 40.016 6.310 1.00 15.18 210 ASN A O 1
ATOM 783 N N . ILE A 1 108 ? 12.750 41.485 6.879 1.00 17.97 211 ILE A N 1
ATOM 784 C CA . ILE A 1 108 ? 12.837 41.101 8.285 1.00 16.34 211 ILE A CA 1
ATOM 785 C C . ILE A 1 108 ? 12.284 39.688 8.433 1.00 16.32 211 ILE A C 1
ATOM 786 O O . ILE A 1 108 ? 12.862 38.851 9.127 1.00 15.19 211 ILE A O 1
ATOM 791 N N . ILE A 1 109 ? 11.165 39.431 7.768 1.00 17.20 212 ILE A N 1
ATOM 792 C CA . ILE A 1 109 ? 10.540 38.116 7.806 1.00 18.17 212 ILE A CA 1
ATOM 793 C C . ILE A 1 109 ? 11.500 37.091 7.224 1.00 15.39 212 ILE A C 1
ATOM 794 O O . ILE A 1 109 ? 11.714 36.033 7.808 1.00 15.85 212 ILE A O 1
ATOM 799 N N . ALA A 1 110 ? 12.083 37.418 6.074 1.00 16.26 213 ALA A N 1
ATOM 800 C CA . ALA A 1 110 ? 13.008 36.515 5.411 1.00 18.26 213 ALA A CA 1
ATOM 801 C C . ALA A 1 110 ? 14.222 36.210 6.291 1.00 17.60 213 ALA A C 1
ATOM 802 O O . ALA A 1 110 ? 14.805 35.126 6.203 1.00 18.12 213 ALA A O 1
ATOM 804 N N . GLY A 1 111 ? 14.592 37.155 7.150 1.00 16.83 214 GLY A N 1
ATOM 805 C CA . GLY A 1 111 ? 15.717 36.929 8.038 1.00 16.29 214 GLY A CA 1
ATOM 806 C C . GLY A 1 111 ? 15.350 35.890 9.084 1.00 11.68 214 GLY A C 1
ATOM 807 O O . GLY A 1 111 ? 16.175 35.062 9.479 1.00 13.64 214 GLY A O 1
ATOM 808 N N . MET A 1 112 ? 14.102 35.938 9.540 1.00 13.00 215 MET A N 1
ATOM 809 C CA . MET A 1 112 ? 13.626 34.992 10.538 1.00 14.96 215 MET A CA 1
ATOM 810 C C . MET A 1 112 ? 13.551 33.563 10.000 1.00 14.39 215 MET A C 1
ATOM 811 O O . MET A 1 112 ? 14.097 32.648 10.616 1.00 14.57 215 MET A O 1
ATOM 816 N N . ASP A 1 113 ? 12.896 33.350 8.859 1.00 15.80 216 ASP A N 1
ATOM 817 C CA . ASP A 1 113 ? 12.826 31.982 8.340 1.00 17.00 216 ASP A CA 1
ATOM 818 C C . ASP A 1 113 ? 14.215 31.487 7.948 1.00 15.65 216 ASP A C 1
ATOM 819 O O . ASP A 1 113 ? 14.451 30.280 7.921 1.00 15.55 216 ASP A O 1
ATOM 824 N N . PHE A 1 114 ? 15.130 32.402 7.628 1.00 16.65 217 PHE A N 1
ATOM 825 C CA . PHE A 1 114 ? 16.484 31.985 7.269 1.00 15.40 217 PHE A CA 1
ATOM 826 C C . PHE A 1 114 ? 17.153 31.339 8.476 1.00 15.65 217 PHE A C 1
ATOM 827 O O . PHE A 1 114 ? 17.890 30.364 8.340 1.00 14.06 217 PHE A O 1
ATOM 835 N N . VAL A 1 115 ? 16.909 31.897 9.657 1.00 15.08 218 VAL A N 1
ATOM 836 C CA . VAL A 1 115 ? 17.476 31.342 10.875 1.00 12.59 218 VAL A CA 1
ATOM 837 C C . VAL A 1 115 ? 16.849 29.971 11.100 1.00 13.32 218 VAL A C 1
ATOM 838 O O . VAL A 1 115 ? 17.533 29.010 11.453 1.00 14.32 218 VAL A O 1
ATOM 842 N N . ALA A 1 116 ? 15.539 29.893 10.889 1.00 14.27 219 ALA A N 1
ATOM 843 C CA . ALA A 1 116 ? 14.802 28.650 11.074 1.00 14.94 219 ALA A CA 1
ATOM 844 C C . ALA A 1 116 ? 15.374 27.511 10.241 1.00 14.82 219 ALA A C 1
ATOM 845 O O . ALA A 1 116 ? 15.391 26.366 10.685 1.00 17.36 219 ALA A O 1
ATOM 847 N N . SER A 1 117 ? 15.842 27.818 9.036 1.00 14.80 220 SER A N 1
ATOM 848 C CA . SER A 1 117 ? 16.395 26.782 8.171 1.00 15.17 220 SER A CA 1
ATOM 849 C C . SER A 1 117 ? 17.889 26.580 8.373 1.00 15.39 220 SER A C 1
ATOM 850 O O . SER A 1 117 ? 18.365 25.446 8.488 1.00 14.48 220 SER A O 1
ATOM 853 N N . ASP A 1 118 ? 18.630 27.678 8.426 1.00 15.77 221 ASP A N 1
ATOM 854 C CA . ASP A 1 118 ? 20.071 27.586 8.584 1.00 14.85 221 ASP A CA 1
ATOM 855 C C . ASP A 1 118 ? 20.519 26.847 9.842 1.00 14.74 221 ASP A C 1
ATOM 856 O O . ASP A 1 118 ? 21.433 26.021 9.781 1.00 12.33 221 ASP A O 1
ATOM 861 N N . ARG A 1 119 ? 19.878 27.127 10.975 1.00 12.87 222 ARG A N 1
ATOM 862 C CA . ARG A 1 119 ? 20.275 26.488 12.225 1.00 12.88 222 ARG A CA 1
ATOM 863 C C . ARG A 1 119 ? 20.175 24.966 12.169 1.00 11.87 222 ARG A C 1
ATOM 864 O O . ARG A 1 119 ? 20.891 24.266 12.881 1.00 13.18 222 ARG A O 1
ATOM 872 N N . GLN A 1 120 ? 19.300 24.459 11.307 1.00 13.37 223 GLN A N 1
ATOM 873 C CA . GLN A 1 120 ? 19.112 23.021 11.138 1.00 15.69 223 GLN A CA 1
ATOM 874 C C . GLN A 1 120 ? 20.377 22.341 10.632 1.00 14.23 223 GLN A C 1
ATOM 875 O O . GLN A 1 120 ? 20.625 21.177 10.939 1.00 12.87 223 GLN A O 1
ATOM 881 N N . SER A 1 121 ? 21.162 23.069 9.843 1.00 13.62 224 SER A N 1
ATOM 882 C CA . SER A 1 121 ? 22.381 22.522 9.254 1.00 15.15 224 SER A CA 1
ATOM 883 C C . SER A 1 121 ? 23.664 22.858 9.996 1.00 16.24 224 SER A C 1
ATOM 884 O O . SER A 1 121 ? 24.749 22.475 9.562 1.00 16.58 224 SER A O 1
ATOM 887 N N . ARG A 1 122 ? 23.542 23.566 11.112 1.00 16.67 225 ARG A N 1
ATOM 888 C CA . ARG A 1 122 ? 24.707 23.948 11.906 1.00 15.52 225 ARG A CA 1
ATOM 889 C C . ARG A 1 122 ? 24.890 23.005 13.085 1.00 14.81 225 ARG A C 1
ATOM 890 O O . ARG A 1 122 ? 23.926 22.415 13.570 1.00 14.93 225 ARG A O 1
ATOM 898 N N . ASN A 1 123 ? 26.129 22.864 13.546 1.00 15.32 226 ASN A N 1
ATOM 899 C CA . ASN A 1 123 ? 26.400 22.016 14.698 1.00 16.05 226 ASN A CA 1
ATOM 900 C C . ASN A 1 123 ? 26.191 22.879 15.934 1.00 14.95 226 ASN A C 1
ATOM 901 O O . ASN A 1 123 ? 27.072 23.644 16.329 1.00 14.55 226 ASN A O 1
ATOM 906 N N . CYS A 1 124 ? 25.007 22.757 16.524 1.00 15.12 227 CYS A N 1
ATOM 907 C CA . CYS A 1 124 ? 24.629 23.518 17.712 1.00 16.39 227 CYS A CA 1
ATOM 908 C C . CYS A 1 124 ? 24.007 22.529 18.698 1.00 15.78 227 CYS A C 1
ATOM 909 O O . CYS A 1 124 ? 22.818 22.592 19.000 1.00 15.42 227 CYS A O 1
ATOM 912 N N . PRO A 1 125 ? 24.822 21.607 19.227 1.00 14.39 228 PRO A N 1
ATOM 913 C CA . PRO A 1 125 ? 24.374 20.581 20.172 1.00 16.71 228 PRO A CA 1
ATOM 914 C C . PRO A 1 125 ? 23.571 21.009 21.399 1.00 16.58 228 PRO A C 1
ATOM 915 O O . PRO A 1 125 ? 22.636 20.312 21.789 1.00 20.02 228 PRO A O 1
ATOM 919 N N . ARG A 1 126 ? 23.912 22.147 21.997 1.00 16.36 229 ARG A N 1
ATOM 920 C CA . ARG A 1 126 ? 23.205 22.600 23.193 1.00 16.99 229 ARG A CA 1
ATOM 921 C C . ARG A 1 126 ? 21.855 23.243 22.873 1.00 17.83 229 ARG A C 1
ATOM 922 O O . ARG A 1 126 ? 20.943 23.199 23.696 1.00 18.90 229 ARG A O 1
ATOM 930 N N . ARG A 1 127 ? 21.747 23.835 21.682 1.00 16.91 230 ARG A N 1
ATOM 931 C CA . ARG A 1 127 ? 20.521 24.474 21.188 1.00 17.29 230 ARG A CA 1
ATOM 932 C C . ARG A 1 127 ? 20.771 25.778 20.437 1.00 15.31 230 ARG A C 1
ATOM 933 O O . ARG A 1 127 ? 21.902 26.264 20.367 1.00 16.80 230 ARG A O 1
ATOM 941 N N . THR A 1 128 ? 19.700 26.351 19.894 1.00 12.52 231 THR A N 1
ATOM 942 C CA . THR A 1 128 ? 19.799 27.575 19.105 1.00 13.71 231 THR A CA 1
ATOM 943 C C . THR A 1 128 ? 18.904 28.706 19.583 1.00 13.83 231 THR A C 1
ATOM 944 O O . THR A 1 128 ? 17.746 28.489 19.953 1.00 14.08 231 THR A O 1
ATOM 948 N N . VAL A 1 129 ? 19.459 29.912 19.533 1.00 12.83 232 VAL A N 1
ATOM 949 C CA . VAL A 1 129 ? 18.784 31.130 19.954 1.00 11.23 232 VAL A CA 1
ATOM 950 C C . VAL A 1 129 ? 18.693 32.141 18.820 1.00 11.53 232 VAL A C 1
ATOM 951 O O . VAL A 1 129 ? 19.577 32.210 17.973 1.00 12.23 232 VAL A O 1
ATOM 955 N N . ALA A 1 130 ? 17.615 32.918 18.807 1.00 9.46 233 ALA A N 1
ATOM 956 C CA . ALA A 1 130 ? 17.451 33.982 17.826 1.00 11.78 233 ALA A CA 1
ATOM 957 C C . ALA A 1 130 ? 17.245 35.256 18.646 1.00 12.72 233 ALA A C 1
ATOM 958 O O . ALA A 1 130 ? 16.346 35.316 19.485 1.00 15.19 233 ALA A O 1
ATOM 960 N N . SER A 1 131 ? 18.087 36.258 18.419 1.00 10.59 234 SER A N 1
ATOM 961 C CA . SER A 1 131 ? 17.991 37.519 19.148 1.00 13.16 234 SER A CA 1
ATOM 962 C C . SER A 1 131 ? 17.529 38.608 18.187 1.00 14.42 234 SER A C 1
ATOM 963 O O . SER A 1 131 ? 18.228 38.940 17.229 1.00 13.61 234 SER A O 1
ATOM 966 N N . MET A 1 132 ? 16.344 39.153 18.439 1.00 13.97 235 MET A N 1
ATOM 967 C CA . MET A 1 132 ? 15.784 40.185 17.578 1.00 14.71 235 MET A CA 1
ATOM 968 C C . MET A 1 132 ? 15.631 41.537 18.258 1.00 16.86 235 MET A C 1
ATOM 969 O O . MET A 1 132 ? 14.627 41.806 18.913 1.00 17.52 235 MET A O 1
ATOM 974 N N . SER A 1 133 ? 16.638 42.386 18.089 1.00 20.08 236 SER A N 1
ATOM 975 C CA . SER A 1 133 ? 16.624 43.716 18.673 1.00 22.38 236 SER A CA 1
ATOM 976 C C . SER A 1 133 ? 16.099 44.712 17.646 1.00 24.71 236 SER A C 1
ATOM 977 O O . SER A 1 133 ? 16.831 45.574 17.156 1.00 28.34 236 SER A O 1
ATOM 980 N N . LEU A 1 134 ? 14.821 44.561 17.320 1.00 24.51 237 LEU A N 1
ATOM 981 C CA . LEU A 1 134 ? 14.134 45.421 16.368 1.00 26.49 237 LEU A CA 1
ATOM 982 C C . LEU A 1 134 ? 12.656 45.384 16.742 1.00 25.81 237 LEU A C 1
ATOM 983 O O . LEU A 1 134 ? 12.165 44.372 17.243 1.00 23.47 237 LEU A O 1
ATOM 988 N N . GLY A 1 135 ? 11.947 46.483 16.514 1.00 25.97 238 GLY A N 1
ATOM 989 C CA . GLY A 1 135 ? 10.541 46.500 16.865 1.00 30.28 238 GLY A CA 1
ATOM 990 C C . GLY A 1 135 ? 9.769 47.722 16.416 1.00 30.63 238 GLY A C 1
ATOM 991 O O . GLY A 1 135 ? 9.851 48.787 17.035 1.00 33.54 238 GLY A O 1
ATOM 992 N N . GLY A 1 136 ? 9.010 47.559 15.336 1.00 28.03 239 GLY A N 1
ATOM 993 C CA . GLY A 1 136 ? 8.203 48.645 14.821 1.00 25.55 239 GLY A CA 1
ATOM 994 C C . GLY A 1 136 ? 6.764 48.451 15.257 1.00 23.46 239 GLY A C 1
ATOM 995 O O . GLY A 1 136 ? 6.494 47.730 16.220 1.00 20.24 239 GLY A O 1
ATOM 996 N N . GLY A 1 137 ? 5.840 49.086 14.545 1.00 20.56 240 GLY A N 1
ATOM 997 C CA . GLY A 1 137 ? 4.433 48.967 14.881 1.00 20.74 240 GLY A CA 1
ATOM 998 C C . GLY A 1 137 ? 3.904 47.555 14.723 1.00 20.33 240 GLY A C 1
ATOM 999 O O . GLY A 1 137 ? 4.561 46.695 14.134 1.00 18.13 240 GLY A O 1
ATOM 1000 N N . TYR A 1 138 ? 2.707 47.314 15.248 1.00 18.22 241 TYR A N 1
ATOM 1001 C CA . TYR A 1 138 ? 2.097 45.995 15.166 1.00 15.33 241 TYR A CA 1
ATOM 1002 C C . TYR A 1 138 ? 2.061 45.473 13.738 1.00 15.14 241 TYR A C 1
ATOM 1003 O O . TYR A 1 138 ? 1.717 46.208 12.804 1.00 15.56 241 TYR A O 1
ATOM 1012 N N . SER A 1 139 ? 2.406 44.197 13.586 1.00 13.43 242 SER A N 1
ATOM 1013 C CA . SER A 1 139 ? 2.426 43.530 12.288 1.00 14.92 242 SER A CA 1
ATOM 1014 C C . SER A 1 139 ? 2.149 42.037 12.457 1.00 13.20 242 SER A C 1
ATOM 1015 O O . SER A 1 139 ? 2.936 41.322 13.077 1.00 15.00 242 SER A O 1
ATOM 1018 N N . ALA A 1 140 ? 1.032 41.569 11.906 1.00 15.55 243 ALA A N 1
ATOM 1019 C CA . ALA A 1 140 ? 0.682 40.159 12.001 1.00 15.75 243 ALA A CA 1
ATOM 1020 C C . ALA A 1 140 ? 1.760 39.321 11.321 1.00 16.06 243 ALA A C 1
ATOM 1021 O O . ALA A 1 140 ? 2.137 38.261 11.817 1.00 11.85 243 ALA A O 1
ATOM 1023 N N . ALA A 1 141 ? 2.254 39.808 10.186 1.00 14.24 244 ALA A N 1
ATOM 1024 C CA . ALA A 1 141 ? 3.288 39.105 9.433 1.00 14.98 244 ALA A CA 1
ATOM 1025 C C . ALA A 1 141 ? 4.543 38.891 10.274 1.00 14.69 244 ALA A C 1
ATOM 1026 O O . ALA A 1 141 ? 5.107 37.794 10.293 1.00 13.58 244 ALA A O 1
ATOM 1028 N N . LEU A 1 142 ? 4.983 39.940 10.964 1.00 13.10 245 LEU A N 1
ATOM 1029 C CA . LEU A 1 142 ? 6.166 39.831 11.808 1.00 16.46 245 LEU A CA 1
ATOM 1030 C C . LEU A 1 142 ? 5.911 38.849 12.944 1.00 13.75 245 LEU A C 1
ATOM 1031 O O . LEU A 1 142 ? 6.762 38.015 13.256 1.00 13.09 245 LEU A O 1
ATOM 1036 N N . ASN A 1 143 ? 4.734 38.945 13.559 1.00 14.20 246 ASN A N 1
ATOM 1037 C CA . ASN A 1 143 ? 4.389 38.050 14.658 1.00 14.17 246 ASN A CA 1
ATOM 1038 C C . ASN A 1 143 ? 4.341 36.597 14.201 1.00 15.67 246 ASN A C 1
ATOM 1039 O O . ASN A 1 143 ? 4.822 35.706 14.902 1.00 14.35 246 ASN A O 1
ATOM 1044 N N . GLN A 1 144 ? 3.762 36.363 13.027 1.00 15.47 247 GLN A N 1
ATOM 1045 C CA . GLN A 1 144 ? 3.659 35.010 12.489 1.00 13.05 247 GLN A CA 1
ATOM 1046 C C . GLN A 1 144 ? 5.039 34.439 12.188 1.00 12.82 247 GLN A C 1
ATOM 1047 O O . GLN A 1 144 ? 5.309 33.273 12.475 1.00 10.53 247 GLN A O 1
ATOM 1053 N N . ALA A 1 145 ? 5.913 35.257 11.608 1.00 13.10 248 ALA A N 1
ATOM 1054 C CA . ALA A 1 145 ? 7.260 34.795 11.293 1.00 13.48 248 ALA A CA 1
ATOM 1055 C C . ALA A 1 145 ? 7.979 34.418 12.584 1.00 13.03 248 ALA A C 1
ATOM 1056 O O . ALA A 1 145 ? 8.603 33.360 12.672 1.00 13.94 248 ALA A O 1
ATOM 1058 N N . ALA A 1 146 ? 7.889 35.284 13.589 1.00 15.02 249 ALA A N 1
ATOM 1059 C CA . ALA A 1 146 ? 8.532 35.013 14.873 1.00 13.75 249 ALA A CA 1
ATOM 1060 C C . ALA A 1 146 ? 7.959 33.734 15.485 1.00 13.18 249 ALA A C 1
ATOM 1061 O O . ALA A 1 146 ? 8.690 32.917 16.048 1.00 12.80 249 ALA A O 1
ATOM 1063 N N . ALA A 1 147 ? 6.646 33.565 15.372 1.00 13.90 250 ALA A N 1
ATOM 1064 C CA . ALA A 1 147 ? 5.994 32.373 15.902 1.00 13.73 250 ALA A CA 1
ATOM 1065 C C . ALA A 1 147 ? 6.516 31.133 15.171 1.00 13.73 250 ALA A C 1
ATOM 1066 O O . ALA A 1 147 ? 6.765 30.104 15.792 1.00 15.06 250 ALA A O 1
ATOM 1068 N N . ARG A 1 148 ? 6.684 31.232 13.855 1.00 15.05 251 ARG A N 1
ATOM 1069 C CA . ARG A 1 148 ? 7.189 30.094 13.082 1.00 13.12 251 ARG A CA 1
ATOM 1070 C C . ARG A 1 148 ? 8.598 29.728 13.530 1.00 13.46 251 ARG A C 1
ATOM 1071 O O . ARG A 1 148 ? 8.931 28.552 13.697 1.00 12.40 251 ARG A O 1
ATOM 1079 N N . LEU A 1 149 ? 9.428 30.744 13.723 1.00 13.30 252 LEU A N 1
ATOM 1080 C CA . LEU A 1 149 ? 10.801 30.517 14.152 1.00 13.75 252 LEU A CA 1
ATOM 1081 C C . LEU A 1 149 ? 10.808 29.823 15.510 1.00 12.47 252 LEU A C 1
ATOM 1082 O O . LEU A 1 149 ? 11.513 28.835 15.709 1.00 14.24 252 LEU A O 1
ATOM 1087 N N . GLN A 1 150 ? 10.005 30.335 16.436 1.00 12.30 253 GLN A N 1
ATOM 1088 C CA . GLN A 1 150 ? 9.923 29.759 17.774 1.00 13.44 253 GLN A CA 1
ATOM 1089 C C . GLN A 1 150 ? 9.439 28.312 17.697 1.00 14.21 253 GLN A C 1
ATOM 1090 O O . GLN A 1 150 ? 10.041 27.416 18.286 1.00 16.29 253 GLN A O 1
ATOM 1096 N N . SER A 1 151 ? 8.358 28.090 16.956 1.00 14.10 254 SER A N 1
ATOM 1097 C CA . SER A 1 151 ? 7.790 26.753 16.814 1.00 15.60 254 SER A CA 1
ATOM 1098 C C . SER A 1 151 ? 8.764 25.757 16.185 1.00 14.85 254 SER A C 1
ATOM 1099 O O . SER A 1 151 ? 8.730 24.564 16.501 1.00 13.71 254 SER A O 1
ATOM 1102 N N . SER A 1 152 ? 9.637 26.245 15.308 1.00 12.83 255 SER A N 1
ATOM 1103 C CA . SER A 1 152 ? 10.598 25.373 14.634 1.00 14.31 255 SER A CA 1
ATOM 1104 C C . SER A 1 152 ? 11.688 24.835 15.557 1.00 14.95 255 SER A C 1
ATOM 1105 O O . SER A 1 152 ? 12.507 24.010 15.142 1.00 16.98 255 SER A O 1
ATOM 1108 N N . GLY A 1 153 ? 11.706 25.304 16.802 1.00 13.47 256 GLY A N 1
ATOM 1109 C CA . GLY A 1 153 ? 12.694 24.823 17.756 1.00 14.67 256 GLY A CA 1
ATOM 1110 C C . GLY A 1 153 ? 13.809 25.786 18.130 1.00 11.30 256 GLY A C 1
ATOM 1111 O O . GLY A 1 153 ? 14.859 25.367 18.625 1.00 13.19 256 GLY A O 1
ATOM 1112 N N . VAL A 1 154 ? 13.595 27.072 17.879 1.00 14.25 257 VAL A N 1
ATOM 1113 C CA . VAL A 1 154 ? 14.583 28.099 18.210 1.00 12.54 257 VAL A CA 1
ATOM 1114 C C . VAL A 1 154 ? 13.981 28.987 19.295 1.00 14.70 257 VAL A C 1
ATOM 1115 O O . VAL A 1 154 ? 12.828 29.390 19.193 1.00 14.79 257 VAL A O 1
ATOM 1119 N N . PHE A 1 155 ? 14.743 29.279 20.344 1.00 13.16 258 PHE A N 1
ATOM 1120 C CA . PHE A 1 155 ? 14.218 30.158 21.384 1.00 13.16 258 PHE A CA 1
ATOM 1121 C C . PHE A 1 155 ? 14.396 31.575 20.853 1.00 12.56 258 PHE A C 1
ATOM 1122 O O . PHE A 1 155 ? 15.512 31.998 20.542 1.00 12.91 258 PHE A O 1
ATOM 1130 N N . VAL A 1 156 ? 13.292 32.301 20.734 1.00 11.16 259 VAL A N 1
ATOM 1131 C CA . VAL A 1 156 ? 13.327 33.655 20.202 1.00 11.75 259 VAL A CA 1
ATOM 1132 C C . VAL A 1 156 ? 13.139 34.716 21.275 1.00 11.20 259 VAL A C 1
ATOM 1133 O O . VAL A 1 156 ? 12.120 34.743 21.960 1.00 12.86 259 VAL A O 1
ATOM 1137 N N . ALA A 1 157 ? 14.137 35.580 21.420 1.00 11.98 260 ALA A N 1
ATOM 1138 C CA . ALA A 1 157 ? 14.074 36.672 22.382 1.00 11.88 260 ALA A CA 1
ATOM 1139 C C . ALA A 1 157 ? 13.897 37.923 21.534 1.00 11.14 260 ALA A C 1
ATOM 1140 O O . ALA A 1 157 ? 14.664 38.145 20.593 1.00 10.44 260 ALA A O 1
ATOM 1142 N N . VAL A 1 158 ? 12.886 38.728 21.847 1.00 12.07 261 VAL A N 1
ATOM 1143 C CA . VAL A 1 158 ? 12.624 39.942 21.078 1.00 12.42 261 VAL A CA 1
ATOM 1144 C C . VAL A 1 158 ? 12.487 41.180 21.964 1.00 13.09 261 VAL A C 1
ATOM 1145 O O . VAL A 1 158 ? 12.052 41.089 23.110 1.00 13.27 261 VAL A O 1
ATOM 1149 N N . ALA A 1 159 ? 12.861 42.335 21.419 1.00 12.24 262 ALA A N 1
ATOM 1150 C CA . ALA A 1 159 ? 12.789 43.599 22.149 1.00 11.96 262 ALA A CA 1
ATOM 1151 C C . ALA A 1 159 ? 11.343 44.037 22.390 1.00 11.66 262 ALA A C 1
ATOM 1152 O O . ALA A 1 159 ? 10.502 43.938 21.500 1.00 12.40 262 ALA A O 1
ATOM 1154 N N . ALA A 1 160 ? 11.063 44.532 23.593 1.00 11.78 263 ALA A N 1
ATOM 1155 C CA . ALA A 1 160 ? 9.714 44.987 23.937 1.00 10.25 263 ALA A CA 1
ATOM 1156 C C . ALA A 1 160 ? 9.333 46.286 23.224 1.00 12.02 263 ALA A C 1
ATOM 1157 O O . ALA A 1 160 ? 8.151 46.574 23.035 1.00 11.48 263 ALA A O 1
ATOM 1159 N N . GLY A 1 161 ? 10.332 47.068 22.830 1.00 11.28 264 GLY A N 1
ATOM 1160 C CA . GLY A 1 161 ? 10.050 48.331 22.169 1.00 12.55 264 GLY A CA 1
ATOM 1161 C C . GLY A 1 161 ? 10.423 49.492 23.076 1.00 12.92 264 GLY A C 1
ATOM 1162 O O . GLY A 1 161 ? 10.419 49.355 24.301 1.00 10.94 264 GLY A O 1
ATOM 1163 N N . ASN A 1 162 ? 10.719 50.642 22.478 1.00 12.41 265 ASN A N 1
ATOM 1164 C CA . ASN A 1 162 ? 11.143 51.820 23.234 1.00 12.84 265 ASN A CA 1
ATOM 1165 C C . ASN A 1 162 ? 10.172 53.002 23.201 1.00 13.20 265 ASN A C 1
ATOM 1166 O O . ASN A 1 162 ? 10.597 54.158 23.179 1.00 13.72 265 ASN A O 1
ATOM 1171 N N . ASP A 1 163 ? 8.874 52.717 23.230 1.00 13.68 266 ASP A N 1
ATOM 1172 C CA . ASP A 1 163 ? 7.865 53.773 23.172 1.00 15.93 266 ASP A CA 1
ATOM 1173 C C . ASP A 1 163 ? 7.282 54.165 24.533 1.00 14.74 266 ASP A C 1
ATOM 1174 O O . ASP A 1 163 ? 6.409 55.027 24.614 1.00 14.10 266 ASP A O 1
ATOM 1179 N N . ASN A 1 164 ? 7.772 53.542 25.597 1.00 14.04 267 ASN A N 1
ATOM 1180 C CA . ASN A 1 164 ? 7.272 53.811 26.940 1.00 12.56 267 ASN A CA 1
ATOM 1181 C C . ASN A 1 164 ? 5.756 53.644 26.963 1.00 14.81 267 ASN A C 1
ATOM 1182 O O . ASN A 1 164 ? 5.022 54.515 27.433 1.00 15.58 267 ASN A O 1
ATOM 1187 N N . ARG A 1 165 ? 5.298 52.521 26.422 1.00 16.06 268 ARG A N 1
ATOM 1188 C CA . ARG A 1 165 ? 3.880 52.192 26.380 1.00 17.26 268 ARG A CA 1
ATOM 1189 C C . ARG A 1 165 ? 3.718 50.679 26.338 1.00 15.02 268 ARG A C 1
ATOM 1190 O O . ARG A 1 165 ? 4.703 49.944 26.314 1.00 13.93 268 ARG A O 1
ATOM 1198 N N . ASP A 1 166 ? 2.475 50.212 26.343 1.00 12.37 269 ASP A N 1
ATOM 1199 C CA . ASP A 1 166 ? 2.214 48.779 26.294 1.00 12.62 269 ASP A CA 1
ATOM 1200 C C . ASP A 1 166 ? 2.810 48.235 24.993 1.00 11.94 269 ASP A C 1
ATOM 1201 O O . ASP A 1 166 ? 2.608 48.806 23.921 1.00 13.10 269 ASP A O 1
ATOM 1206 N N . ALA A 1 167 ? 3.549 47.136 25.090 1.00 13.30 270 ALA A N 1
ATOM 1207 C CA . ALA A 1 167 ? 4.174 46.545 23.917 1.00 13.01 270 ALA A CA 1
ATOM 1208 C C . ALA A 1 167 ? 3.190 45.826 23.006 1.00 14.35 270 ALA A C 1
ATOM 1209 O O . ALA A 1 167 ? 3.592 45.240 22.003 1.00 13.84 270 ALA A O 1
ATOM 1211 N N . ALA A 1 168 ? 1.908 45.864 23.348 1.00 14.51 271 ALA A N 1
ATOM 1212 C CA . ALA A 1 168 ? 0.899 45.199 22.532 1.00 13.79 271 ALA A CA 1
ATOM 1213 C C . ALA A 1 168 ? 0.862 45.769 21.116 1.00 12.65 271 ALA A C 1
ATOM 1214 O O . ALA A 1 168 ? 0.397 45.109 20.187 1.00 15.27 271 ALA A O 1
ATOM 1216 N N . ASN A 1 169 ? 1.358 46.994 20.958 1.00 14.35 272 ASN A N 1
ATOM 1217 C CA . ASN A 1 169 ? 1.359 47.653 19.659 1.00 16.98 272 ASN A CA 1
ATOM 1218 C C . ASN A 1 169 ? 2.728 47.634 18.990 1.00 16.50 272 ASN A C 1
ATOM 1219 O O . ASN A 1 169 ? 3.018 48.459 18.126 1.00 17.66 272 ASN A O 1
ATOM 1224 N N . THR A 1 170 ? 3.566 46.688 19.399 1.00 15.57 273 THR A N 1
ATOM 1225 C CA . THR A 1 170 ? 4.903 46.541 18.832 1.00 13.76 273 THR A CA 1
ATOM 1226 C C . THR A 1 170 ? 5.069 45.097 18.365 1.00 13.82 273 THR A C 1
ATOM 1227 O O . THR A 1 170 ? 4.541 44.180 18.982 1.00 13.31 273 THR A O 1
ATOM 1231 N N . SER A 1 171 ? 5.784 44.901 17.262 1.00 15.02 274 SER A N 1
ATOM 1232 C CA . SER A 1 171 ? 6.030 43.561 16.734 1.00 12.60 274 SER A CA 1
ATOM 1233 C C . SER A 1 171 ? 7.510 43.460 16.390 1.00 12.90 274 SER A C 1
ATOM 1234 O O . SER A 1 171 ? 8.109 44.430 15.928 1.00 13.70 274 SER A O 1
ATOM 1237 N N . PRO A 1 172 ? 8.112 42.272 16.565 1.00 13.99 275 PRO A N 1
ATOM 1238 C CA . PRO A 1 172 ? 7.543 41.009 17.049 1.00 12.19 275 PRO A CA 1
ATOM 1239 C C . PRO A 1 172 ? 7.230 40.942 18.548 1.00 11.78 275 PRO A C 1
ATOM 1240 O O . PRO A 1 172 ? 6.790 39.902 19.040 1.00 11.95 275 PRO A O 1
ATOM 1244 N N . ALA A 1 173 ? 7.456 42.037 19.269 1.00 11.73 276 ALA A N 1
ATOM 1245 C CA . ALA A 1 173 ? 7.219 42.065 20.714 1.00 11.49 276 ALA A CA 1
ATOM 1246 C C . ALA A 1 173 ? 5.868 41.501 21.143 1.00 12.38 276 ALA A C 1
ATOM 1247 O O . ALA A 1 173 ? 5.784 40.759 22.123 1.00 13.43 276 ALA A O 1
ATOM 1249 N N . SER A 1 174 ? 4.814 41.843 20.406 1.00 13.03 277 SER A N 1
ATOM 1250 C CA . SER A 1 174 ? 3.468 41.394 20.754 1.00 12.16 277 SER A CA 1
ATOM 1251 C C . SER A 1 174 ? 3.127 39.930 20.478 1.00 13.13 277 SER A C 1
ATOM 1252 O O . SER A 1 174 ? 2.019 39.492 20.776 1.00 12.75 277 SER A O 1
ATOM 1255 N N . GLU A 1 175 ? 4.059 39.174 19.905 1.00 11.78 278 GLU A N 1
ATOM 1256 C CA . GLU A 1 175 ? 3.794 37.760 19.640 1.00 13.19 278 GLU A CA 1
ATOM 1257 C C . GLU A 1 175 ? 3.845 36.989 20.958 1.00 12.88 278 GLU A C 1
ATOM 1258 O O . GLU A 1 175 ? 4.863 36.974 21.640 1.00 11.05 278 GLU A O 1
ATOM 1264 N N . PRO A 1 176 ? 2.731 36.350 21.338 1.00 14.41 279 PRO A N 1
ATOM 1265 C CA . PRO A 1 176 ? 2.627 35.576 22.580 1.00 16.29 279 PRO A CA 1
ATOM 1266 C C . PRO A 1 176 ? 3.684 34.494 22.811 1.00 17.08 279 PRO A C 1
ATOM 1267 O O . PRO A 1 176 ? 4.203 34.344 23.918 1.00 14.82 279 PRO A O 1
ATOM 1271 N N . THR A 1 177 ? 4.005 33.747 21.761 1.00 16.97 280 THR A N 1
ATOM 1272 C CA . THR A 1 177 ? 4.944 32.638 21.871 1.00 14.97 280 THR A CA 1
ATOM 1273 C C . THR A 1 177 ? 6.439 32.944 22.014 1.00 14.48 280 THR A C 1
ATOM 1274 O O . THR A 1 177 ? 7.211 32.059 22.394 1.00 12.49 280 THR A O 1
ATOM 1278 N N . VAL A 1 178 ? 6.857 34.168 21.709 1.00 12.01 281 VAL A N 1
ATOM 1279 C CA . VAL A 1 178 ? 8.271 34.507 21.850 1.00 14.19 281 VAL A CA 1
ATOM 1280 C C . VAL A 1 178 ? 8.528 35.062 23.246 1.00 12.33 281 VAL A C 1
ATOM 1281 O O . VAL A 1 178 ? 7.600 35.212 24.047 1.00 13.64 281 VAL A O 1
ATOM 1285 N N . CYS A 1 179 ? 9.790 35.358 23.543 1.00 11.35 282 CYS A N 1
ATOM 1286 C CA . CYS A 1 179 ? 10.154 35.891 24.850 1.00 12.44 282 CYS A CA 1
ATOM 1287 C C . CYS A 1 179 ? 10.439 37.378 24.670 1.00 13.05 282 CYS A C 1
ATOM 1288 O O . CYS A 1 179 ? 11.485 37.771 24.148 1.00 12.39 282 CYS A O 1
ATOM 1291 N N . THR A 1 180 ? 9.484 38.194 25.103 1.00 11.07 283 THR A N 1
ATOM 1292 C CA . THR A 1 180 ? 9.560 39.640 24.970 1.00 10.22 283 THR A CA 1
ATOM 1293 C C . THR A 1 180 ? 10.329 40.270 26.119 1.00 11.12 283 THR A C 1
ATOM 1294 O O . THR A 1 180 ? 10.012 40.049 27.290 1.00 10.31 283 THR A O 1
ATOM 1298 N N . VAL A 1 181 ? 11.322 41.080 25.767 1.00 8.13 284 VAL A N 1
ATOM 1299 C CA . VAL A 1 181 ? 12.212 41.694 26.755 1.00 10.93 284 VAL A CA 1
ATOM 1300 C C . VAL A 1 181 ? 12.156 43.202 27.003 1.00 8.96 284 VAL A C 1
ATOM 1301 O O . VAL A 1 181 ? 12.377 44.011 26.096 1.00 7.91 284 VAL A O 1
ATOM 1305 N N . GLY A 1 182 ? 11.899 43.560 28.259 1.00 9.66 285 GLY A N 1
ATOM 1306 C CA . GLY A 1 182 ? 11.862 44.955 28.665 1.00 9.00 285 GLY A CA 1
ATOM 1307 C C . GLY A 1 182 ? 13.247 45.351 29.146 1.00 10.11 285 GLY A C 1
ATOM 1308 O O . GLY A 1 182 ? 14.101 44.481 29.347 1.00 9.56 285 GLY A O 1
ATOM 1309 N N . ALA A 1 183 ? 13.477 46.647 29.351 1.00 7.12 286 ALA A N 1
ATOM 1310 C CA . ALA A 1 183 ? 14.793 47.136 29.771 1.00 9.40 286 ALA A CA 1
ATOM 1311 C C . ALA A 1 183 ? 14.823 47.828 31.128 1.00 8.92 286 ALA A C 1
ATOM 1312 O O . ALA A 1 183 ? 13.838 48.425 31.541 1.00 11.48 286 ALA A O 1
ATOM 1314 N N . THR A 1 184 ? 15.970 47.753 31.804 1.00 8.94 287 THR A N 1
ATOM 1315 C CA . THR A 1 184 ? 16.143 48.380 33.116 1.00 10.64 287 THR A CA 1
ATOM 1316 C C . THR A 1 184 ? 17.488 49.098 33.204 1.00 11.90 287 THR A C 1
ATOM 1317 O O . THR A 1 184 ? 18.371 48.870 32.368 1.00 12.08 287 THR A O 1
ATOM 1321 N N . ASP A 1 185 ? 17.645 49.961 34.210 1.00 11.88 288 ASP A N 1
ATOM 1322 C CA . ASP A 1 185 ? 18.913 50.660 34.390 1.00 11.87 288 ASP A CA 1
ATOM 1323 C C . ASP A 1 185 ? 19.668 50.092 35.588 1.00 11.61 288 ASP A C 1
ATOM 1324 O O . ASP A 1 185 ? 19.145 49.237 36.307 1.00 9.63 288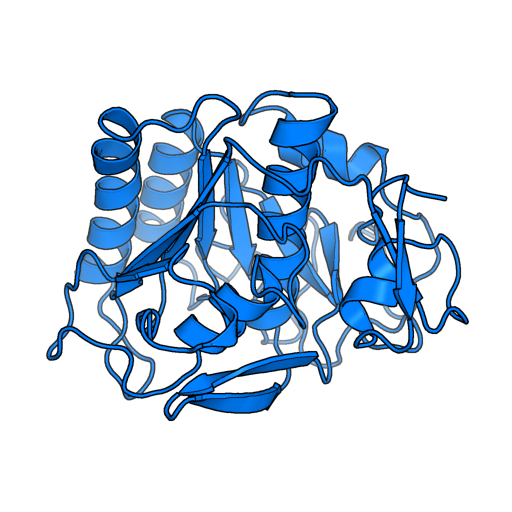 ASP A O 1
ATOM 1329 N N . SER A 1 186 ? 20.894 50.561 35.792 1.00 11.07 289 SER A N 1
ATOM 1330 C CA . SER A 1 186 ? 21.740 50.058 36.871 1.00 12.25 289 SER A CA 1
ATOM 1331 C C . SER A 1 186 ? 21.252 50.276 38.299 1.00 11.40 289 SER A C 1
ATOM 1332 O O . SER A 1 186 ? 21.825 49.714 39.228 1.00 13.39 289 SER A O 1
ATOM 1335 N N . ASN A 1 187 ? 20.213 51.087 38.488 1.00 11.05 290 ASN A N 1
ATOM 1336 C CA . ASN A 1 187 ? 19.689 51.293 39.837 1.00 9.84 290 ASN A CA 1
ATOM 1337 C C . ASN A 1 187 ? 18.323 50.627 39.991 1.00 10.77 290 ASN A C 1
ATOM 1338 O O . ASN A 1 187 ? 17.510 51.022 40.829 1.00 11.47 290 ASN A O 1
ATOM 1343 N N . ASP A 1 188 ? 18.099 49.603 39.171 1.00 12.22 291 ASP A N 1
ATOM 1344 C CA . ASP A 1 188 ? 16.868 48.819 39.167 1.00 12.13 291 ASP A CA 1
ATOM 1345 C C . ASP A 1 188 ? 15.573 49.574 38.900 1.00 10.41 291 ASP A C 1
ATOM 1346 O O . ASP A 1 188 ? 14.535 49.275 39.491 1.00 13.71 291 ASP A O 1
ATOM 1351 N N . VAL A 1 189 ? 15.645 50.555 38.010 1.00 10.54 292 VAL A N 1
ATOM 1352 C CA . VAL A 1 189 ? 14.471 51.313 37.609 1.00 10.02 292 VAL A CA 1
ATOM 1353 C C . VAL A 1 189 ? 14.216 50.937 36.153 1.00 10.68 292 VAL A C 1
ATOM 1354 O O . VAL A 1 189 ? 15.159 50.835 35.369 1.00 11.78 292 VAL A O 1
ATOM 1358 N N . ARG A 1 190 ? 12.958 50.703 35.794 1.00 9.71 293 ARG A N 1
ATOM 1359 C CA . ARG A 1 190 ? 12.632 50.379 34.408 1.00 9.25 293 ARG A CA 1
ATOM 1360 C C . ARG A 1 190 ? 13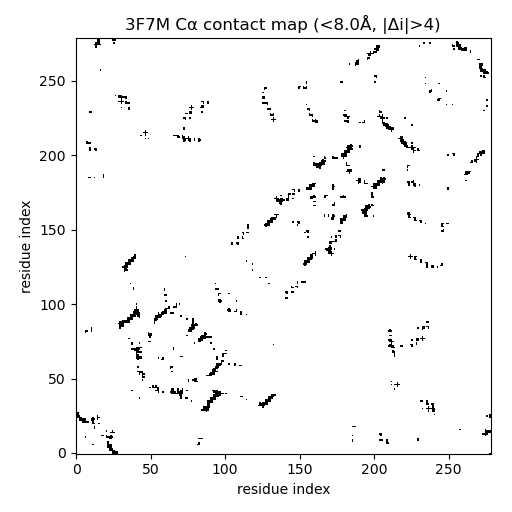.203 51.498 33.546 1.00 8.75 293 ARG A C 1
ATOM 1361 O O . ARG A 1 190 ? 13.137 52.668 33.925 1.00 12.85 293 ARG A O 1
ATOM 1369 N N . SER A 1 191 ? 13.775 51.144 32.400 1.00 10.92 294 SER A N 1
ATOM 1370 C CA . SER A 1 191 ? 14.334 52.149 31.506 1.00 11.56 294 SER A CA 1
ATOM 1371 C C . SER A 1 191 ? 13.220 53.125 31.137 1.00 10.72 294 SER A C 1
ATOM 1372 O O . SER A 1 191 ? 12.105 52.712 30.841 1.00 12.60 294 SER A O 1
ATOM 1375 N N . THR A 1 192 ? 13.526 54.419 31.154 1.00 11.29 295 THR A N 1
ATOM 1376 C CA . THR A 1 192 ? 12.531 55.449 30.852 1.00 11.40 295 THR A CA 1
ATOM 1377 C C . THR A 1 192 ? 11.781 55.232 29.541 1.00 12.90 295 THR A C 1
ATOM 1378 O O . THR A 1 192 ? 10.639 55.670 29.386 1.00 13.77 295 THR A O 1
ATOM 1382 N N . PHE A 1 193 ? 12.424 54.551 28.605 1.00 11.83 296 PHE A N 1
ATOM 1383 C CA . PHE A 1 193 ? 11.845 54.316 27.287 1.00 13.16 296 PHE A CA 1
ATOM 1384 C C . PHE A 1 193 ? 11.258 52.924 27.103 1.00 12.50 296 PHE A C 1
ATOM 1385 O O . PHE A 1 193 ? 10.589 52.658 26.105 1.00 13.04 296 PHE A O 1
ATOM 1393 N N . SER A 1 194 ? 11.497 52.037 28.063 1.00 10.73 297 SER A N 1
ATOM 1394 C CA . SER A 1 194 ? 11.015 50.667 27.933 1.00 10.43 297 SER A CA 1
ATOM 1395 C C . SER A 1 194 ? 9.512 50.483 27.902 1.00 10.42 297 SER A C 1
ATOM 1396 O O . SER A 1 194 ? 8.795 51.035 28.728 1.00 10.31 297 SER A O 1
ATOM 1399 N N . ASN A 1 195 ? 9.045 49.693 26.938 1.00 10.58 298 ASN A N 1
ATOM 1400 C CA . ASN A 1 195 ? 7.632 49.386 26.855 1.00 10.77 298 ASN A CA 1
ATOM 1401 C C . ASN A 1 195 ? 7.356 48.416 27.995 1.00 11.93 298 ASN A C 1
ATOM 1402 O O . ASN A 1 195 ? 8.287 47.880 28.609 1.00 11.75 298 ASN A O 1
ATOM 1407 N N . TYR A 1 196 ? 6.079 48.185 28.266 1.00 11.85 299 TYR A N 1
ATOM 1408 C CA . TYR A 1 196 ? 5.666 47.304 29.346 1.00 11.47 299 TYR A CA 1
ATOM 1409 C C . TYR A 1 196 ? 4.394 46.567 28.941 1.00 10.84 299 TYR A C 1
ATOM 1410 O O . TYR A 1 196 ? 4.106 46.434 27.752 1.00 10.92 299 TYR A O 1
ATOM 1419 N N . GLY A 1 197 ? 3.649 46.069 29.920 1.00 10.94 300 GLY A N 1
ATOM 1420 C CA . GLY A 1 197 ? 2.416 45.363 29.610 1.00 11.27 300 GLY A CA 1
ATOM 1421 C C . GLY A 1 197 ? 2.480 43.869 29.843 1.00 12.28 300 GLY A C 1
ATOM 1422 O O . GLY A 1 197 ? 3.554 43.310 30.077 1.00 11.33 300 GLY A O 1
ATOM 1423 N N . ARG A 1 198 ? 1.323 43.220 29.765 1.00 13.77 301 ARG A N 1
ATOM 1424 C CA . ARG A 1 198 ? 1.225 41.785 29.984 1.00 14.58 301 ARG A CA 1
ATOM 1425 C C . ARG A 1 198 ? 2.047 40.938 29.018 1.00 13.71 301 ARG A C 1
ATOM 1426 O O . ARG A 1 198 ? 2.502 39.853 29.386 1.00 13.75 301 ARG A O 1
ATOM 1434 N N . VAL A 1 199 ? 2.250 41.428 27.796 1.00 13.71 302 VAL A N 1
ATOM 1435 C CA . VAL A 1 199 ? 3.003 40.667 26.801 1.00 13.00 302 VAL A CA 1
ATOM 1436 C C . VAL A 1 199 ? 4.502 40.573 27.093 1.00 12.31 302 VAL A C 1
ATOM 1437 O O . VAL A 1 199 ? 5.187 39.710 26.551 1.00 12.40 302 VAL A O 1
ATOM 1441 N N . VAL A 1 200 ? 5.019 41.458 27.941 1.00 12.05 303 VAL A N 1
ATOM 1442 C CA . VAL A 1 200 ? 6.438 41.400 28.287 1.00 11.84 303 VAL A CA 1
ATOM 1443 C C . VAL A 1 200 ? 6.663 40.205 29.205 1.00 10.40 303 VAL A C 1
ATOM 1444 O O . VAL A 1 200 ? 5.889 39.973 30.131 1.00 10.17 303 VAL A O 1
ATOM 1448 N N . ASP A 1 201 ? 7.725 39.447 28.955 1.00 9.04 304 ASP A N 1
ATOM 1449 C CA . ASP A 1 201 ? 8.002 38.266 29.764 1.00 10.91 304 ASP A CA 1
ATOM 1450 C C . ASP A 1 201 ? 9.127 38.424 30.774 1.00 9.90 304 ASP A C 1
ATOM 1451 O O . ASP A 1 201 ? 9.145 37.747 31.799 1.00 10.92 304 ASP A O 1
ATOM 1456 N N . ILE A 1 202 ? 10.057 39.327 30.497 1.00 10.52 305 ILE A N 1
ATOM 1457 C CA . ILE A 1 202 ? 11.198 39.478 31.380 1.00 8.81 305 ILE A CA 1
ATOM 1458 C C . ILE A 1 202 ? 11.875 40.820 31.159 1.00 10.64 305 ILE A C 1
ATOM 1459 O O . ILE A 1 202 ? 11.748 41.407 30.088 1.00 9.74 305 ILE A O 1
ATOM 1464 N N . PHE A 1 203 ? 12.563 41.314 32.183 1.00 9.32 306 PHE A N 1
ATOM 1465 C CA . PHE A 1 203 ? 13.305 42.563 32.064 1.00 8.97 306 PHE A CA 1
ATOM 1466 C C . PHE A 1 203 ? 14.795 42.267 32.222 1.00 11.11 306 PHE A C 1
ATOM 1467 O O . PHE A 1 203 ? 15.178 41.341 32.933 1.00 9.07 306 PHE A O 1
ATOM 1475 N N . ALA A 1 204 ? 15.629 43.036 31.530 1.00 9.98 307 ALA A N 1
ATOM 1476 C CA . ALA A 1 204 ? 17.075 42.855 31.605 1.00 9.92 307 ALA A CA 1
ATOM 1477 C C . ALA A 1 204 ? 17.761 44.199 31.373 1.00 8.03 307 ALA A C 1
ATOM 1478 O O . ALA A 1 204 ? 17.141 45.136 30.875 1.00 8.40 307 ALA A O 1
ATOM 1480 N N . PRO A 1 205 ? 19.051 44.308 31.732 1.00 9.09 308 PRO A N 1
ATOM 1481 C CA . PRO A 1 205 ? 19.814 45.551 31.562 1.00 10.12 308 PRO A CA 1
ATOM 1482 C C . PRO A 1 205 ? 19.702 46.134 30.155 1.00 8.90 308 PRO A C 1
ATOM 1483 O O . PRO A 1 205 ? 20.039 45.475 29.172 1.00 11.87 308 PRO A O 1
ATOM 1487 N N . GLY A 1 206 ? 19.236 47.376 30.073 1.00 9.86 309 GLY A N 1
ATOM 1488 C CA . GLY A 1 206 ? 19.085 48.024 28.784 1.00 10.96 309 GLY A CA 1
ATOM 1489 C C . GLY A 1 206 ? 19.528 49.477 28.727 1.00 10.11 309 GLY A C 1
ATOM 1490 O O . GLY A 1 206 ? 19.680 50.026 27.642 1.00 10.90 309 GLY A O 1
ATOM 1491 N N . THR A 1 207 ? 19.723 50.112 29.881 1.00 9.08 310 THR A N 1
ATOM 1492 C CA . THR A 1 207 ? 20.161 51.505 29.904 1.00 8.49 310 THR A CA 1
ATOM 1493 C C . THR A 1 207 ? 21.664 51.594 30.133 1.00 9.72 310 THR A C 1
ATOM 1494 O O . THR A 1 207 ? 22.188 51.029 31.092 1.00 10.91 310 THR A O 1
ATOM 1498 N N . SER A 1 208 ? 22.344 52.303 29.233 1.00 10.50 311 SER A N 1
ATOM 1499 C CA . SER A 1 208 ? 23.788 52.504 29.310 1.00 11.63 311 SER A CA 1
ATOM 1500 C C . SER A 1 208 ? 24.556 51.180 29.337 1.00 13.81 311 SER A C 1
ATOM 1501 O O . SER A 1 208 ? 25.248 50.865 30.310 1.00 12.30 311 SER A O 1
ATOM 1504 N N . ILE A 1 209 ? 24.438 50.417 28.253 1.00 12.39 312 ILE A N 1
ATOM 1505 C CA . ILE A 1 209 ? 25.106 49.124 28.138 1.00 9.97 312 ILE A CA 1
ATOM 1506 C C . ILE A 1 209 ? 26.333 49.220 27.237 1.00 11.91 312 ILE A C 1
ATOM 1507 O O . ILE A 1 209 ? 26.250 49.701 26.111 1.00 10.29 312 ILE A O 1
ATOM 1512 N N . THR A 1 210 ? 27.472 48.747 27.726 1.00 10.71 313 THR A N 1
ATOM 1513 C CA . THR A 1 210 ? 28.694 48.804 26.937 1.00 11.79 313 THR A CA 1
ATOM 1514 C C . THR A 1 210 ? 28.962 47.474 26.242 1.00 13.17 313 THR A C 1
ATOM 1515 O O . THR A 1 210 ? 28.793 46.400 26.823 1.00 12.05 313 THR A O 1
ATOM 1519 N N . SER A 1 211 ? 29.377 47.552 24.986 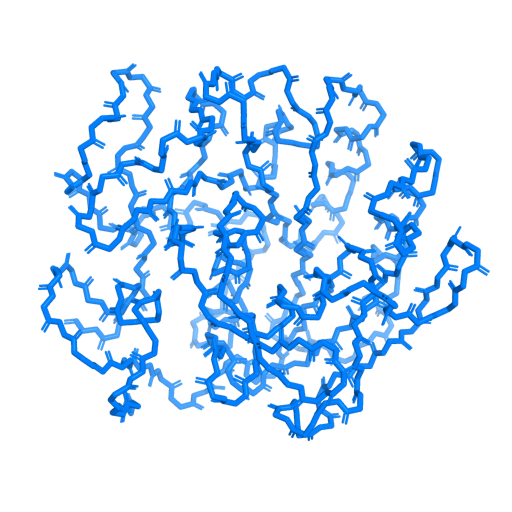1.00 12.00 314 SER A N 1
ATOM 1520 C CA . SER A 1 211 ? 29.654 46.352 24.218 1.00 14.03 314 SER A CA 1
ATOM 1521 C C . SER A 1 211 ? 30.479 46.705 22.993 1.00 13.62 314 SER A C 1
ATOM 1522 O O . SER A 1 211 ? 30.890 47.855 22.813 1.00 14.02 314 SER A O 1
ATOM 1525 N N . THR A 1 212 ? 30.718 45.699 22.164 1.00 14.26 315 THR A N 1
ATOM 1526 C CA . THR A 1 212 ? 31.483 45.851 20.935 1.00 11.67 315 THR A CA 1
ATOM 1527 C C . THR A 1 212 ? 30.795 46.811 19.963 1.00 14.04 315 THR A C 1
ATOM 1528 O O . THR A 1 212 ? 29.571 46.950 19.968 1.00 13.55 315 THR A O 1
ATOM 1532 N N . TRP A 1 213 ? 31.595 47.474 19.134 1.00 11.29 316 TRP A N 1
ATOM 1533 C CA . TRP A 1 213 ? 31.074 48.403 18.139 1.00 12.75 316 TRP A CA 1
ATOM 1534 C C . TRP A 1 213 ? 31.907 48.203 16.870 1.00 13.54 316 TRP A C 1
ATOM 1535 O O . TRP A 1 213 ? 32.948 47.548 16.910 1.00 15.06 316 TRP A O 1
ATOM 1546 N N . ILE A 1 214 ? 31.453 48.744 15.746 1.00 17.91 317 ILE A N 1
ATOM 1547 C CA . ILE A 1 214 ? 32.203 48.584 14.507 1.00 17.53 317 ILE A CA 1
ATOM 1548 C C . ILE A 1 214 ? 33.544 49.305 14.594 1.00 18.14 317 ILE A C 1
ATOM 1549 O O . ILE A 1 214 ? 33.721 50.217 15.402 1.00 16.00 317 ILE A O 1
ATOM 1554 N N . GLY A 1 215 ? 34.493 48.882 13.765 1.00 19.39 318 GLY A N 1
ATOM 1555 C CA . GLY A 1 215 ? 35.811 49.489 13.784 1.00 18.68 318 GLY A CA 1
ATOM 1556 C C . GLY A 1 215 ? 36.647 48.893 14.899 1.00 19.55 318 GLY A C 1
ATOM 1557 O O . GLY A 1 215 ? 37.696 49.429 15.261 1.00 20.65 318 GLY A O 1
ATOM 1558 N N . GLY A 1 216 ? 36.180 47.776 15.448 1.00 20.35 319 GLY A N 1
ATOM 1559 C CA . GLY A 1 216 ? 36.905 47.125 16.524 1.00 20.51 319 GLY A CA 1
ATOM 1560 C C . GLY A 1 216 ? 36.873 47.920 17.815 1.00 20.06 319 GLY A C 1
ATOM 1561 O O . GLY A 1 216 ? 37.672 47.678 18.718 1.00 19.84 319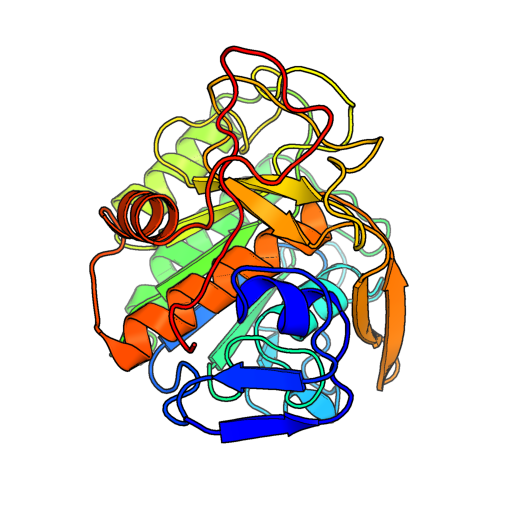 GLY A O 1
ATOM 1562 N N . ARG A 1 217 ? 35.948 48.870 17.904 1.00 20.45 320 ARG A N 1
ATOM 1563 C CA . ARG A 1 217 ? 35.821 49.696 19.098 1.00 20.62 320 ARG A CA 1
ATOM 1564 C C . ARG A 1 217 ? 34.686 49.213 19.995 1.00 18.07 320 ARG A C 1
ATOM 1565 O O . ARG A 1 217 ? 34.198 48.092 19.851 1.00 14.27 320 ARG A O 1
ATOM 1573 N N . THR A 1 218 ? 34.282 50.068 20.928 1.00 19.00 321 THR A N 1
ATOM 1574 C CA . THR A 1 218 ? 33.189 49.760 21.844 1.00 17.98 321 THR A CA 1
ATOM 1575 C C . THR A 1 218 ? 32.266 50.967 21.907 1.00 17.37 321 THR A C 1
ATOM 1576 O O . THR A 1 218 ? 32.616 52.049 21.441 1.00 19.94 321 THR A O 1
ATOM 1580 N N . ASN A 1 219 ? 31.087 50.788 22.492 1.00 15.40 322 ASN A N 1
ATOM 1581 C CA . ASN A 1 219 ? 30.134 51.881 22.587 1.00 15.99 322 ASN A CA 1
ATOM 1582 C C . ASN A 1 219 ? 29.167 51.599 23.722 1.00 14.09 322 ASN A C 1
ATOM 1583 O O . ASN A 1 219 ? 28.952 50.445 24.080 1.00 12.36 322 ASN A O 1
ATOM 1588 N N . THR A 1 220 ? 28.593 52.655 24.289 1.00 12.51 323 THR A N 1
ATOM 1589 C CA . THR A 1 220 ? 27.652 52.516 25.393 1.00 12.47 323 THR A CA 1
ATOM 1590 C C . THR A 1 220 ? 26.352 53.178 24.973 1.00 11.33 323 THR A C 1
ATOM 1591 O O . THR A 1 220 ? 26.288 54.399 24.818 1.00 11.97 323 THR A O 1
ATOM 1595 N N . ILE A 1 221 ? 25.318 52.364 24.778 1.00 12.17 324 ILE A N 1
ATOM 1596 C CA . ILE A 1 221 ? 24.023 52.864 24.343 1.00 12.80 324 ILE A CA 1
ATOM 1597 C C . ILE A 1 221 ? 22.863 52.255 25.125 1.00 12.16 324 ILE A C 1
ATOM 1598 O O . ILE A 1 221 ? 23.069 51.368 25.955 1.00 12.40 324 ILE A O 1
ATOM 1603 N N . SER A 1 222 ? 21.649 52.732 24.853 1.00 12.27 325 SER A N 1
ATOM 1604 C CA . SER A 1 222 ? 20.458 52.253 25.556 1.00 13.47 325 SER A CA 1
ATOM 1605 C C . SER A 1 222 ? 19.300 51.847 24.654 1.00 14.80 325 SER A C 1
ATOM 1606 O O . SER A 1 222 ? 19.124 52.389 23.561 1.00 15.67 325 SER A O 1
ATOM 1609 N N . GLY A 1 223 ? 18.494 50.907 25.138 1.00 13.96 326 GLY A N 1
ATOM 1610 C CA . GLY A 1 223 ? 17.342 50.455 24.382 1.00 12.58 326 GLY A CA 1
ATOM 1611 C C . GLY A 1 223 ? 16.916 49.053 24.760 1.00 12.49 326 GLY A C 1
ATOM 1612 O O . GLY A 1 223 ? 17.669 48.329 25.413 1.00 9.57 326 GLY A O 1
ATOM 1613 N N . THR A 1 224 ? 15.702 48.663 24.378 1.00 13.24 327 THR A N 1
ATOM 1614 C CA . THR A 1 224 ? 15.263 47.312 24.670 1.00 10.80 327 THR A CA 1
ATOM 1615 C C . THR A 1 224 ? 16.080 46.387 23.772 1.00 10.96 327 THR A C 1
ATOM 1616 O O . THR A 1 224 ? 16.147 45.180 24.004 1.00 11.30 327 THR A O 1
ATOM 1620 N N . SER A 1 225 ? 16.707 46.967 22.747 1.00 10.04 328 SER A N 1
ATOM 1621 C CA . SER A 1 225 ? 17.565 46.202 21.841 1.00 11.65 328 SER A CA 1
ATOM 1622 C C . SER A 1 225 ? 18.826 45.753 22.578 1.00 11.95 328 SER A C 1
ATOM 1623 O O . SER A 1 225 ? 19.491 44.806 22.165 1.00 11.58 328 SER A O 1
ATOM 1626 N N . MET A 1 226 ? 19.166 46.452 23.656 1.00 10.30 329 MET A N 1
ATOM 1627 C CA . MET A 1 226 ? 20.341 46.109 24.453 1.00 11.68 329 MET A CA 1
ATOM 1628 C C . MET A 1 226 ? 19.975 45.096 25.539 1.00 11.74 329 MET A C 1
ATOM 1629 O O . MET A 1 226 ? 20.814 44.309 25.975 1.00 10.36 329 MET A O 1
ATOM 1634 N N . ALA A 1 227 ? 18.722 45.128 25.981 1.00 12.03 330 ALA A N 1
ATOM 1635 C CA . ALA A 1 227 ? 18.262 44.206 27.008 1.00 10.99 330 ALA A CA 1
ATOM 1636 C C . ALA A 1 227 ? 18.061 42.822 26.400 1.00 10.81 330 ALA A C 1
ATOM 1637 O O . ALA A 1 227 ? 18.392 41.807 27.011 1.00 10.64 330 ALA A O 1
ATOM 1639 N N . THR A 1 228 ? 17.524 42.798 25.184 1.00 11.07 331 THR A N 1
ATOM 1640 C CA . THR A 1 228 ? 17.252 41.553 24.476 1.00 10.29 331 THR A CA 1
ATOM 1641 C C . THR A 1 228 ? 18.441 40.594 24.408 1.00 11.16 331 THR A C 1
ATOM 1642 O O . THR A 1 228 ? 18.301 39.411 24.726 1.00 9.50 331 THR A O 1
ATOM 1646 N N . PRO A 1 229 ? 19.624 41.079 23.986 1.00 10.98 332 PRO A N 1
ATOM 1647 C CA . PRO A 1 229 ? 20.779 40.177 23.917 1.00 10.91 332 PRO A CA 1
ATOM 1648 C C . PRO A 1 229 ? 21.236 39.620 25.266 1.00 10.41 332 PRO A C 1
ATOM 1649 O O . PRO A 1 229 ? 21.933 38.614 25.313 1.00 9.68 332 PRO A O 1
ATOM 1653 N N . HIS A 1 230 ? 20.854 40.275 26.361 1.00 10.28 333 HIS A N 1
ATOM 1654 C CA . HIS A 1 230 ? 21.204 39.771 27.685 1.00 12.54 333 HIS A CA 1
ATOM 1655 C C . HIS A 1 230 ? 20.413 38.479 27.864 1.00 10.84 333 HIS A C 1
ATOM 1656 O O . HIS A 1 230 ? 20.933 37.488 28.375 1.00 10.63 333 HIS A O 1
ATOM 1663 N N . ILE A 1 231 ? 19.152 38.498 27.434 1.00 7.86 334 ILE A N 1
ATOM 1664 C CA . ILE A 1 231 ? 18.294 37.318 27.531 1.00 10.86 334 ILE A CA 1
ATOM 1665 C C . ILE A 1 231 ? 18.717 36.252 26.511 1.00 10.83 334 ILE A C 1
ATOM 1666 O O . ILE A 1 231 ? 18.724 35.061 26.817 1.00 10.09 334 ILE A O 1
ATOM 1671 N N . ALA A 1 232 ? 19.069 36.678 25.302 1.00 11.07 335 ALA A N 1
ATOM 1672 C CA . ALA A 1 232 ? 19.506 35.733 24.279 1.00 13.81 335 ALA A CA 1
ATOM 1673 C C . ALA A 1 232 ? 20.759 35.011 24.775 1.00 14.14 335 ALA A C 1
ATOM 1674 O O . ALA A 1 232 ? 20.881 33.790 24.641 1.00 14.07 335 ALA A O 1
ATOM 1676 N N . GLY A 1 233 ? 21.680 35.773 25.358 1.00 12.74 336 GLY A N 1
ATOM 1677 C CA . GLY A 1 233 ? 22.906 35.186 25.876 1.00 10.99 336 GLY A CA 1
ATOM 1678 C C . GLY A 1 233 ? 22.647 34.300 27.078 1.00 14.13 336 GLY A C 1
ATOM 1679 O O . GLY A 1 233 ? 23.290 33.260 27.254 1.00 9.81 336 GLY A O 1
ATOM 1680 N N . LEU A 1 234 ? 21.698 34.706 27.916 1.00 13.06 337 LEU A N 1
ATOM 1681 C CA . LEU A 1 234 ? 21.362 33.933 29.100 1.00 12.26 337 LEU A CA 1
ATOM 1682 C C . LEU A 1 234 ? 20.821 32.563 28.704 1.00 9.91 337 LEU A C 1
ATOM 1683 O O . LEU A 1 234 ? 21.175 31.550 29.304 1.00 11.42 337 LEU A O 1
ATOM 1688 N N . ALA A 1 235 ? 19.972 32.532 27.681 1.00 12.25 338 ALA A N 1
ATOM 1689 C CA . ALA A 1 235 ? 19.401 31.269 27.234 1.00 12.76 338 ALA A CA 1
ATOM 1690 C C . ALA A 1 235 ? 20.499 30.359 26.693 1.00 13.05 338 ALA A C 1
ATOM 1691 O O . ALA A 1 235 ? 20.496 29.161 26.962 1.00 14.28 338 ALA A O 1
ATOM 1693 N N . ALA A 1 236 ? 21.437 30.931 25.940 1.00 12.38 339 ALA A N 1
ATOM 1694 C CA . ALA A 1 236 ? 22.543 30.153 25.383 1.00 12.85 339 ALA A CA 1
ATOM 1695 C C . ALA A 1 236 ? 23.359 29.587 26.538 1.00 12.52 339 ALA A C 1
ATOM 1696 O O . ALA A 1 236 ? 23.815 28.446 26.494 1.00 12.27 339 ALA A O 1
ATOM 1698 N N . TYR A 1 237 ? 23.531 30.405 27.571 1.00 11.83 340 TYR A N 1
ATOM 1699 C CA . TYR A 1 237 ? 24.270 30.015 28.763 1.00 13.04 340 TYR A CA 1
ATOM 1700 C C . TYR A 1 237 ? 23.563 28.845 29.452 1.00 12.32 340 TYR A C 1
ATOM 1701 O O . TYR A 1 237 ? 24.185 27.842 29.799 1.00 13.38 340 TYR A O 1
ATOM 1710 N N . LEU A 1 238 ? 22.256 28.971 29.641 1.00 13.58 341 LEU A N 1
ATOM 1711 C CA . LEU A 1 238 ? 21.496 27.911 30.288 1.00 12.57 341 LEU A CA 1
ATOM 1712 C C . LEU A 1 238 ? 21.501 26.627 29.455 1.00 14.09 341 LEU A C 1
ATOM 1713 O O . LEU A 1 238 ? 21.611 25.530 30.002 1.00 13.29 341 LEU A O 1
ATOM 1718 N N . PHE A 1 239 ? 21.385 26.759 28.136 1.00 12.95 342 PHE A N 1
ATOM 1719 C CA . PHE A 1 239 ? 21.409 25.594 27.250 1.00 14.96 342 PHE A CA 1
ATOM 1720 C C . PHE A 1 239 ? 22.707 24.824 27.462 1.00 14.02 342 PHE A C 1
ATOM 1721 O O . PHE A 1 239 ? 22.711 23.597 27.564 1.00 13.50 342 PHE A O 1
ATOM 1729 N N . GLY A 1 240 ? 23.811 25.560 27.528 1.00 15.59 343 GLY A N 1
ATOM 1730 C CA . GLY A 1 240 ? 25.104 24.929 27.703 1.00 15.03 343 GLY A CA 1
ATOM 1731 C C . GLY A 1 240 ? 25.420 24.453 29.108 1.00 15.66 343 GLY A C 1
ATOM 1732 O O . GLY A 1 240 ? 26.378 23.708 29.299 1.00 17.39 343 GLY A O 1
ATOM 1733 N N . LEU A 1 241 ? 24.620 24.863 30.087 1.00 16.55 344 LEU A N 1
ATOM 1734 C CA . LEU A 1 241 ? 24.869 24.478 31.475 1.00 17.54 344 LEU A CA 1
ATOM 1735 C C . LEU A 1 241 ? 23.897 23.445 32.040 1.00 19.17 344 LEU A C 1
ATOM 1736 O O . LEU A 1 241 ? 24.318 22.441 32.614 1.00 19.37 344 LEU A O 1
ATOM 1741 N N . GLU A 1 242 ? 22.601 23.694 31.883 1.00 19.06 345 GLU A N 1
ATOM 1742 C CA . GLU A 1 242 ? 21.584 22.787 32.403 1.00 19.52 345 GLU A CA 1
ATOM 1743 C C . GLU A 1 242 ? 20.715 22.197 31.307 1.00 19.97 345 GLU A C 1
ATOM 1744 O O . GLU A 1 242 ? 19.882 21.329 31.570 1.00 18.66 345 GLU A O 1
ATOM 1750 N N . GLY A 1 243 ? 20.906 22.674 30.082 1.00 18.46 346 GLY A N 1
ATOM 1751 C CA . GLY A 1 243 ? 20.102 22.192 28.976 1.00 19.00 346 GLY A CA 1
ATOM 1752 C C . GLY A 1 243 ? 18.808 22.979 28.895 1.00 19.40 346 GLY A C 1
ATOM 1753 O O . GLY A 1 243 ? 18.804 24.197 29.077 1.00 21.08 346 GLY A O 1
ATOM 1754 N N . GLY A 1 244 ? 17.706 22.285 28.635 1.00 20.22 347 GLY A N 1
ATOM 1755 C CA . GLY A 1 244 ? 16.418 22.948 28.532 1.00 21.86 347 GLY A CA 1
ATOM 1756 C C . GLY A 1 244 ? 15.839 22.820 27.137 1.00 20.92 347 GLY A C 1
ATOM 1757 O O . GLY A 1 244 ? 16.452 22.216 26.262 1.00 22.81 347 GLY A O 1
ATOM 1758 N N . SER A 1 245 ? 14.655 23.384 26.927 1.00 21.83 348 SER A N 1
ATOM 1759 C CA . SER A 1 245 ? 14.009 23.331 25.621 1.00 20.46 348 SER A CA 1
ATOM 1760 C C . SER A 1 245 ? 13.719 24.743 25.133 1.00 19.55 348 SER A C 1
ATOM 1761 O O . SER A 1 245 ? 13.631 25.675 25.926 1.00 19.14 348 SER A O 1
ATOM 1764 N N . ALA A 1 246 ? 13.588 24.902 23.821 1.00 18.52 349 ALA A N 1
ATOM 1765 C CA . ALA A 1 246 ? 13.305 26.214 23.258 1.00 16.60 349 ALA A CA 1
ATOM 1766 C C . ALA A 1 246 ? 11.927 26.674 23.709 1.00 17.26 349 ALA A C 1
ATOM 1767 O O . ALA A 1 246 ? 11.703 27.860 23.943 1.00 17.30 349 ALA A O 1
ATOM 1769 N N . GLY A 1 247 ? 11.007 25.724 23.841 1.00 14.06 350 GLY A N 1
ATOM 1770 C CA . GLY A 1 247 ? 9.654 26.055 24.246 1.00 16.84 350 GLY A CA 1
ATOM 1771 C C . GLY A 1 247 ? 9.460 26.348 25.723 1.00 15.38 350 GLY A C 1
ATOM 1772 O O . GLY A 1 247 ? 8.470 26.976 26.104 1.00 17.82 350 GLY A O 1
ATOM 1773 N N . ALA A 1 248 ? 10.391 25.906 26.561 1.00 14.16 351 ALA A N 1
ATOM 1774 C CA . ALA A 1 248 ? 10.266 26.137 27.995 1.00 15.19 351 ALA A CA 1
ATOM 1775 C C . ALA A 1 248 ? 11.277 27.140 28.533 1.00 14.31 351 ALA A C 1
ATOM 1776 O O . ALA A 1 248 ? 11.205 27.530 29.698 1.00 12.49 351 ALA A O 1
ATOM 1778 N N . MET A 1 249 ? 12.202 27.570 27.680 1.00 14.12 352 MET A N 1
ATOM 1779 C CA . MET A 1 249 ? 13.254 28.500 28.091 1.00 13.15 352 MET A CA 1
ATOM 1780 C C . MET A 1 249 ? 12.779 29.849 28.630 1.00 13.50 352 MET A C 1
ATOM 1781 O O . MET A 1 249 ? 13.326 30.344 29.616 1.00 13.26 352 MET A O 1
ATOM 1786 N N . CYS A 1 250 ? 11.774 30.453 28.002 1.00 10.88 353 CYS A N 1
ATOM 1787 C CA . CYS A 1 250 ? 11.296 31.740 28.493 1.00 11.39 353 CYS A CA 1
ATOM 1788 C C . CYS A 1 250 ? 10.746 31.543 29.902 1.00 13.25 353 CYS A C 1
ATOM 1789 O O . CYS A 1 250 ? 11.058 32.305 30.813 1.00 10.92 353 CYS A O 1
ATOM 1792 N N . GLY A 1 251 ? 9.940 30.501 30.079 1.00 12.92 354 GLY A N 1
ATOM 1793 C CA . GLY A 1 251 ? 9.378 30.228 31.389 1.00 14.40 354 GLY A CA 1
ATOM 1794 C C . GLY A 1 251 ? 10.469 29.907 32.394 1.00 15.41 354 GLY A C 1
ATOM 1795 O O . GLY A 1 251 ? 10.364 30.258 33.571 1.00 16.04 354 GLY A O 1
ATOM 1796 N N . ARG A 1 252 ? 11.523 29.240 31.932 1.00 14.39 355 ARG A N 1
ATOM 1797 C CA . ARG A 1 252 ? 12.638 28.877 32.800 1.00 13.62 355 ARG A CA 1
ATOM 1798 C C . ARG A 1 252 ? 13.344 30.145 33.282 1.00 13.05 355 ARG A C 1
ATOM 1799 O O . ARG A 1 252 ? 13.694 30.270 34.456 1.00 12.59 355 ARG A O 1
ATOM 1807 N N . ILE A 1 253 ? 13.547 31.090 32.368 1.00 13.83 356 ILE A N 1
ATOM 1808 C CA . ILE A 1 253 ? 14.197 32.348 32.711 1.00 11.96 356 ILE A CA 1
ATOM 1809 C C . ILE A 1 253 ? 13.318 33.146 33.677 1.00 14.74 356 ILE A C 1
ATOM 1810 O O . ILE A 1 253 ? 13.822 33.832 34.568 1.00 14.63 356 ILE A O 1
ATOM 1815 N N . GLN A 1 254 ? 12.002 33.053 33.514 1.00 13.88 357 GLN A N 1
ATOM 1816 C CA . GLN A 1 254 ? 11.102 33.769 34.411 1.00 13.24 357 GLN A CA 1
ATOM 1817 C C . GLN A 1 254 ? 11.176 33.154 35.797 1.00 14.36 357 GLN A C 1
ATOM 1818 O O . GLN A 1 254 ? 11.225 33.861 36.796 1.00 13.26 357 GLN A O 1
ATOM 1824 N N . THR A 1 255 ? 11.177 31.826 35.850 1.00 13.19 358 THR A N 1
ATOM 1825 C CA . THR A 1 255 ? 11.234 31.133 37.130 1.00 14.88 358 THR A CA 1
ATOM 1826 C C . THR A 1 255 ? 12.505 31.489 37.894 1.00 15.88 358 THR A C 1
ATOM 1827 O O . THR A 1 255 ? 12.463 31.748 39.093 1.00 14.73 358 THR A O 1
ATOM 1831 N N . LEU A 1 256 ? 13.630 31.526 37.188 1.00 13.13 359 LEU A N 1
ATOM 1832 C CA . LEU A 1 256 ? 14.911 31.832 37.813 1.00 14.84 359 LEU A CA 1
ATOM 1833 C C . LEU A 1 256 ? 15.122 33.310 38.127 1.00 10.84 359 LEU A C 1
ATOM 1834 O O . LEU A 1 256 ? 15.939 33.655 38.976 1.00 11.75 359 LEU A O 1
ATOM 1839 N N . SER A 1 257 ? 14.373 34.175 37.451 1.00 10.87 360 SER A N 1
ATOM 1840 C CA . SER A 1 257 ? 14.514 35.620 37.618 1.00 9.93 360 SER A CA 1
ATOM 1841 C C . SER A 1 257 ? 14.384 36.170 39.034 1.00 9.00 360 SER A C 1
ATOM 1842 O O . SER A 1 257 ? 13.711 35.589 39.892 1.00 11.03 360 SER A O 1
ATOM 1845 N N . THR A 1 258 ? 15.047 37.301 39.256 1.00 8.20 361 THR A N 1
ATOM 1846 C CA . THR A 1 258 ? 15.001 37.993 40.535 1.00 10.78 361 THR A CA 1
ATOM 1847 C C . THR A 1 258 ? 13.676 38.740 40.533 1.00 11.79 361 THR A C 1
ATOM 1848 O O . THR A 1 258 ? 13.374 39.487 39.604 1.00 12.65 361 THR A O 1
ATOM 1852 N N . LYS A 1 259 ? 12.893 38.533 41.585 1.00 11.26 362 LYS A N 1
ATOM 1853 C CA . LYS A 1 259 ? 11.573 39.134 41.681 1.00 12.81 362 LYS A CA 1
ATOM 1854 C C . LYS A 1 259 ? 11.434 40.360 42.573 1.00 12.41 362 LYS A C 1
ATOM 1855 O O . LYS A 1 259 ? 12.165 40.533 43.547 1.00 12.94 362 LYS A O 1
ATOM 1861 N N . ASN A 1 260 ? 10.475 41.204 42.208 1.00 13.74 363 ASN A N 1
ATOM 1862 C CA . ASN A 1 260 ? 10.109 42.388 42.979 1.00 13.84 363 ASN A CA 1
ATOM 1863 C C . ASN A 1 260 ? 11.188 43.416 43.320 1.00 13.36 363 ASN A C 1
ATOM 1864 O O . ASN A 1 260 ? 11.059 44.117 44.321 1.00 16.51 363 ASN A O 1
ATOM 1869 N N . VAL A 1 261 ? 12.235 43.535 42.508 1.00 11.04 364 VAL A N 1
ATOM 1870 C CA . VAL A 1 261 ? 13.276 44.515 42.824 1.00 11.69 364 VAL A CA 1
ATOM 1871 C C . VAL A 1 261 ? 13.243 45.772 41.953 1.00 12.38 364 VAL A C 1
ATOM 1872 O O . VAL A 1 261 ? 13.892 46.770 42.268 1.00 11.59 364 VAL A O 1
ATOM 1876 N N . LEU A 1 262 ? 12.475 45.740 40.872 1.00 10.99 365 LEU A N 1
ATOM 1877 C CA . LEU A 1 262 ? 12.421 46.887 39.973 1.00 9.58 365 LEU A CA 1
ATOM 1878 C C . LEU A 1 262 ? 11.393 47.958 40.318 1.00 11.95 365 LEU A C 1
ATOM 1879 O O . LEU A 1 262 ? 10.316 47.671 40.849 1.00 14.23 365 LEU A O 1
ATOM 1884 N N . THR A 1 263 ? 11.744 49.200 40.006 1.00 10.94 366 THR A N 1
ATOM 1885 C CA . THR A 1 263 ? 10.865 50.336 40.230 1.00 11.15 366 THR A CA 1
ATOM 1886 C C . THR A 1 263 ? 10.214 50.706 38.899 1.00 12.88 366 THR A C 1
ATOM 1887 O O . THR A 1 263 ? 10.786 50.477 37.833 1.00 12.62 366 THR A O 1
ATOM 1891 N N . SER A 1 264 ? 9.017 51.274 38.978 1.00 11.94 367 SER A N 1
ATOM 1892 C CA . SER A 1 264 ? 8.244 51.696 37.816 1.00 13.06 367 SER A CA 1
ATOM 1893 C C . SER A 1 264 ? 7.696 50.558 36.957 1.00 11.44 367 SER A C 1
ATOM 1894 O O . SER A 1 264 ? 7.584 50.686 35.734 1.00 12.63 367 SER A O 1
ATOM 1897 N N . ILE A 1 265 ? 7.367 49.443 37.598 1.00 11.32 368 ILE A N 1
ATOM 1898 C CA . ILE A 1 265 ? 6.770 48.316 36.891 1.00 13.28 368 ILE A CA 1
ATOM 1899 C C . ILE A 1 265 ? 5.299 48.379 37.274 1.00 12.80 368 ILE A C 1
ATOM 1900 O O . ILE A 1 265 ? 4.935 48.085 38.411 1.00 14.28 368 ILE A O 1
ATOM 1905 N N . PRO A 1 266 ? 4.433 48.788 36.332 1.00 14.37 369 PRO A N 1
ATOM 1906 C CA . PRO A 1 266 ? 2.993 48.894 36.585 1.00 12.10 369 PRO A CA 1
ATOM 1907 C C . PRO A 1 266 ? 2.334 47.557 36.884 1.00 12.14 369 PRO A C 1
ATOM 1908 O O . PRO A 1 266 ? 2.780 46.516 36.404 1.00 13.66 369 PRO A O 1
ATOM 1912 N N . SER A 1 267 ? 1.271 47.589 37.681 1.00 11.56 370 SER A N 1
ATOM 1913 C CA . SER A 1 267 ? 0.545 46.368 38.013 1.00 11.97 370 SER A CA 1
ATOM 1914 C C . SER A 1 267 ? 0.125 45.737 36.687 1.00 12.42 370 SER A C 1
ATOM 1915 O O . SER A 1 267 ? -0.269 46.446 35.759 1.00 12.81 370 SER A O 1
ATOM 1918 N N . GLY A 1 268 ? 0.216 44.413 36.588 1.00 10.97 371 GLY A N 1
ATOM 1919 C CA . GLY A 1 268 ? -0.160 43.757 35.344 1.00 11.94 371 GLY A CA 1
ATOM 1920 C C . GLY A 1 268 ? 1.055 43.391 34.509 1.00 10.94 371 GLY A C 1
ATOM 1921 O O . GLY A 1 268 ? 0.976 42.579 33.586 1.00 13.98 371 GLY A O 1
ATOM 1922 N N . THR A 1 269 ? 2.185 44.011 34.829 1.00 11.13 372 THR A N 1
ATOM 1923 C CA . THR A 1 269 ? 3.443 43.736 34.136 1.00 9.71 372 THR A CA 1
ATOM 1924 C C . THR A 1 269 ? 4.333 42.996 35.128 1.00 10.98 372 THR A C 1
ATOM 1925 O O . THR A 1 269 ? 4.391 43.363 36.303 1.00 10.36 372 THR A O 1
ATOM 1929 N N . VAL A 1 270 ? 5.027 41.962 34.662 1.00 11.38 373 VAL A N 1
ATOM 1930 C CA . VAL A 1 270 ? 5.893 41.182 35.542 1.00 12.41 373 VAL A CA 1
ATOM 1931 C C . VAL A 1 270 ? 7.113 41.941 36.057 1.00 10.83 373 VAL A C 1
ATOM 1932 O O . VAL A 1 270 ? 7.823 42.592 35.295 1.00 12.29 373 VAL A O 1
ATOM 1936 N N . ASN A 1 271 ? 7.347 41.852 37.364 1.00 10.27 374 ASN A N 1
ATOM 1937 C CA . ASN A 1 271 ? 8.497 42.506 37.980 1.00 11.93 374 ASN A CA 1
ATOM 1938 C C . ASN A 1 271 ? 9.577 41.422 38.084 1.00 11.60 374 ASN A C 1
ATOM 1939 O O . ASN A 1 271 ? 9.980 41.018 39.176 1.00 11.73 374 ASN A O 1
ATOM 1944 N N . TYR A 1 272 ? 10.021 40.950 36.917 1.00 9.65 375 TYR A N 1
ATOM 1945 C CA . TYR A 1 272 ? 11.034 39.896 36.804 1.00 10.99 375 TYR A CA 1
ATOM 1946 C C . TYR A 1 272 ? 12.305 40.444 36.164 1.00 11.41 375 TYR A C 1
ATOM 1947 O O . TYR A 1 272 ? 12.249 41.048 35.090 1.00 10.49 375 TYR A O 1
ATOM 1956 N N . LEU A 1 273 ? 13.442 40.203 36.811 1.00 9.01 376 LEU A N 1
ATOM 1957 C CA . LEU A 1 273 ? 14.738 40.663 36.321 1.00 10.61 376 LEU A CA 1
ATOM 1958 C C . LEU A 1 273 ? 15.652 39.470 36.067 1.00 9.91 376 LEU A C 1
ATOM 1959 O O . LEU A 1 273 ? 15.829 38.620 36.936 1.00 10.55 376 LEU A O 1
ATOM 1964 N N . ALA A 1 274 ? 16.237 39.418 34.875 1.00 9.74 377 ALA A N 1
ATOM 1965 C CA . ALA A 1 274 ? 17.121 38.321 34.498 1.00 9.45 377 ALA A CA 1
ATOM 1966 C C . ALA A 1 274 ? 18.162 37.950 35.555 1.00 10.25 377 ALA A C 1
ATOM 1967 O O . ALA A 1 274 ? 18.835 38.820 36.116 1.00 9.24 377 ALA A O 1
ATOM 1969 N N . PHE A 1 275 ? 18.286 36.650 35.810 1.00 9.95 378 PHE A N 1
ATOM 1970 C CA . PHE A 1 275 ? 19.258 36.122 36.768 1.00 11.61 378 PHE A CA 1
ATOM 1971 C C . PHE A 1 275 ? 19.776 34.787 36.236 1.00 12.90 378 PHE A C 1
ATOM 1972 O O . PHE A 1 275 ? 18.997 33.972 35.737 1.00 13.53 378 PHE A O 1
ATOM 1980 N N . ASN A 1 276 ? 21.085 34.558 36.350 1.00 12.70 379 ASN A N 1
ATOM 1981 C CA . ASN A 1 276 ? 21.688 33.329 35.840 1.00 13.57 379 ASN A CA 1
ATOM 1982 C C . ASN A 1 276 ? 21.928 32.233 36.881 1.00 16.13 379 ASN A C 1
ATOM 1983 O O . ASN A 1 276 ? 22.453 31.165 36.549 1.00 15.71 379 ASN A O 1
ATOM 1988 N N . GLY A 1 277 ? 21.540 32.497 38.128 1.00 15.13 380 GLY A N 1
ATOM 1989 C CA . GLY A 1 277 ? 21.705 31.518 39.193 1.00 17.65 380 GLY A CA 1
ATOM 1990 C C . GLY A 1 277 ? 23.135 31.167 39.570 1.00 18.51 380 GLY A C 1
ATOM 1991 O O . GLY A 1 277 ? 23.382 30.137 40.204 1.00 17.94 380 GLY A O 1
ATOM 1992 N N . ALA A 1 278 ? 24.078 32.030 39.209 1.00 15.81 381 ALA A N 1
ATOM 1993 C CA . ALA A 1 278 ? 25.492 31.784 39.492 1.00 19.43 381 ALA A CA 1
ATOM 1994 C C . ALA A 1 278 ? 25.893 32.110 40.924 1.00 21.34 381 ALA A C 1
ATOM 1995 O O . ALA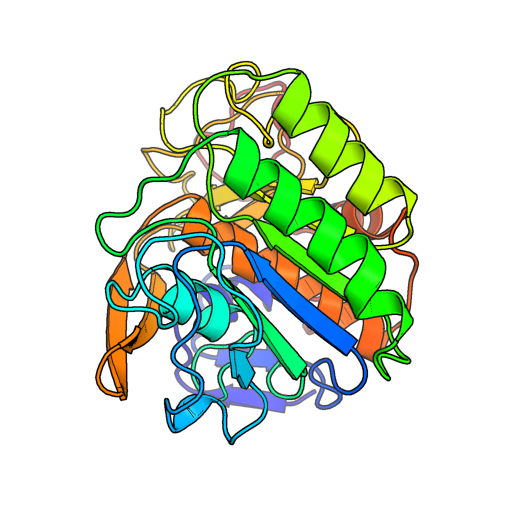 A 1 278 ? 26.990 31.760 41.365 1.00 22.92 381 ALA A O 1
ATOM 1997 N N . THR A 1 279 ? 25.003 32.777 41.651 1.00 19.61 382 THR A N 1
ATOM 1998 C CA . THR A 1 279 ? 25.280 33.156 43.030 1.00 24.26 382 THR A CA 1
ATOM 1999 C C . THR A 1 279 ? 24.049 32.930 43.896 1.00 24.75 382 THR A C 1
ATOM 2000 O O . THR A 1 279 ? 24.170 33.032 45.134 1.00 24.69 382 THR A O 1
#

Foldseek 3Di:
DDKAAQAWLQQCVQADLDFDGRIHFADPLLLALAEEEQEFQFAPQVQVQLVNLEEADEEDDPDRHQPAFLSNFLQFCQAGCRNHRRPNYRYYYYHQAHNVGHHDPVSSLVSLVCCLPVVVPDRRRLFYEYFELDKDFDDPSQLVSQVVSLVSFYAYFYELFFQQEASCGIPPLVNQQHAYEFEADSQQEGPNRTYWALSHLEYGHFAQGWGAGPPSHIDTHGGSSNRRSNLRNLLSSCSSPVRDTSRCSSVVQQVQFNADPHHPHDPRTGRTYNHNPSD

Nearest PDB structures (foldseek):
  3f7m-assembly1_A  TM=1.004E+00  e=3.075E-74  Corniculantispora psalliotae
  7a9f-assembly1_A  TM=9.950E-01  e=7.848E-56  Parengyodontium album
  3f7o-assembly2_B  TM=9.969E-01  e=3.066E-55  Purpureocillium lilacinum
  8sdk-assembly1_A  TM=9.951E-01  e=1.181E-55  Parengyodontium album
  1pek-assembly1_E  TM=9.930E-01  e=1.708E-53  Parengyodontium album

B-factor: mean 16.79, std 7.67, range [5.95, 67.04]

Organism: Corniculantispora psalliotae (NCBI:txid73499)

Solvent-accessible surface area: 9955 Å² total; per-residue (Å²): 123,50,104,37,117,68,14,21,46,0,0,12,7,0,0,34,118,70,126,74,38,96,2,0,6,26,29,84,32,1,0,40,30,1,2,0,0,1,1,0,1,0,1,34,46,110,11,102,23,0,96,57,48,4,116,38,49,73,33,69,30,106,48,71,121,4,29,62,0,38,0,0,0,0,0,0,1,0,0,0,116,53,57,0,0,0,16,121,0,43,0,15,0,0,0,1,6,42,38,87,29,66,36,49,83,78,44,14,24,34,0,0,54,36,0,16,64,25,60,129,104,83,138,19,97,127,82,2,0,0,0,0,4,39,32,43,56,136,20,49,38,12,11,102,0,0,24,112,0,15,96,44,16,0,1,0,0,0,2,0,3,76,90,68,172,64,0,54,110,5,0,2,0,15,21,112,61,3,1,0,0,0,0,0,35,64,92,3,49,27,1,118,46,0,1,55,6,212,30,2,26,0,0,0,0,0,38,56,1,27,0,0,48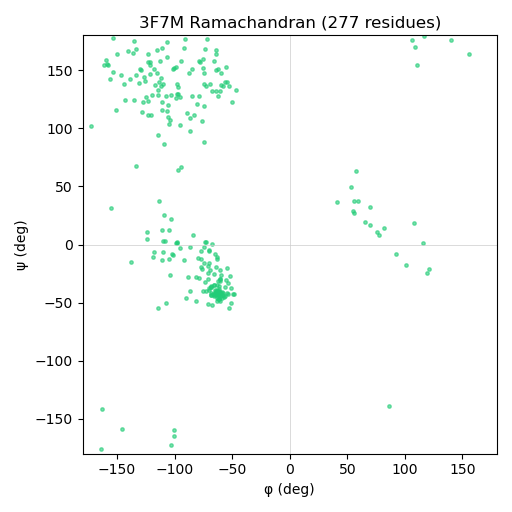,44,65,37,182,66,46,67,44,56,4,1,11,2,0,0,0,1,0,0,0,0,0,0,1,2,2,7,81,84,25,54,43,3,72,58,2,23,34,93,0,44,96,35,3,9,88,127,52,13,69,62,28,56,124,48,14,38,32,62,0,0,4,5,47,14,104

Sequence (279 aa):
ITQQQGATWGLTRISHRARGSTAYAYDTSAGAGACVYVIDTGVEDTHPDFEGRAKQIKSYASTARDGHGHGTHCAGTIGSKTWGVAKKVSIFGVKVLDDSGSGSLSNIIAGMDFVASDRQSRNCPRRTVASMSLGGGYSAALNQAAARLQSSGVFVAVAAGNDNRDAANTSPASEPTVCTVGATDSNDVRSTFSNYGRVVDIFAPGTSITSTWIGGRTNTISGTSMATPHIAGLAAYLFGLEGGSAGAMCGRIQTLSTKNVLTSIPSGTVNYLAFNGAT